Protein AF-A0A368GZ36-F1 (afdb_monomer_lite)

Organism: Ancylostoma caninum (NCBI:txid29170)

Secondary structure (DSSP, 8-state):
-PPPP-HHHHHHHHHHHHHHHHHHHHHHHH-----SBHHHHHHHHHHHHHHTTSS-HHHHHHHHHHHHHHHHTT--PPB----SS-PPPTTTTSTT-S---EE-------TTHHHHHHHHHHHHHHHHHHHHHTTT-GGGGGGPPPHHHHHHHHHT-HHHHHHHTSEEEEEESS--SS-HHHHHHHHTTTSSEEEEEE---GGG--TTSSSPP-S--EEEE--HHHHGGGTTTHHHHHHHHHT--TT--THHHHHHHHHIIIIITTT-HHHHHHHHHHHHHHHHTT--S-HHHHHH-TTTTS----

Structure (mmCIF, N/CA/C/O backbone):
data_AF-A0A368GZ36-F1
#
_entry.id   AF-A0A368GZ36-F1
#
loop_
_atom_site.group_PDB
_atom_site.id
_atom_site.type_symbol
_atom_site.label_atom_id
_atom_site.label_alt_id
_atom_site.label_comp_id
_atom_site.label_asym_id
_atom_site.label_entity_id
_atom_site.label_seq_id
_atom_site.pdbx_PDB_ins_code
_atom_site.Cartn_x
_atom_site.Cartn_y
_atom_site.Cartn_z
_atom_site.occupancy
_atom_site.B_iso_or_equiv
_atom_site.auth_seq_id
_atom_site.auth_comp_id
_atom_site.auth_asym_id
_atom_site.auth_atom_id
_atom_site.pdbx_PDB_model_num
ATOM 1 N N . MET A 1 1 ? 9.664 -45.335 9.390 1.00 30.55 1 MET A N 1
ATOM 2 C CA . MET A 1 1 ? 10.633 -44.409 10.012 1.00 30.55 1 MET A CA 1
ATOM 3 C C . MET A 1 1 ? 10.885 -43.286 9.023 1.00 30.55 1 MET A C 1
ATOM 5 O O . MET A 1 1 ? 11.364 -43.573 7.936 1.00 30.55 1 MET A O 1
ATOM 9 N N . ARG A 1 2 ? 10.442 -42.062 9.329 1.00 33.28 2 ARG A N 1
ATOM 10 C CA . ARG A 1 2 ? 10.735 -40.856 8.537 1.00 33.28 2 ARG A CA 1
ATOM 11 C C . ARG A 1 2 ? 11.918 -40.147 9.193 1.00 33.28 2 ARG A C 1
ATOM 13 O O . ARG A 1 2 ? 11.974 -40.111 10.419 1.00 33.28 2 ARG A O 1
ATOM 20 N N . ASN A 1 3 ? 12.844 -39.674 8.362 1.00 38.25 3 ASN A N 1
ATOM 21 C CA . ASN A 1 3 ? 14.086 -39.008 8.746 1.00 38.25 3 ASN A CA 1
ATOM 22 C C . ASN A 1 3 ? 13.833 -37.914 9.789 1.00 38.25 3 ASN A C 1
ATOM 24 O O . ASN A 1 3 ? 12.975 -37.055 9.595 1.00 38.25 3 ASN A O 1
ATOM 28 N N . VAL A 1 4 ? 14.583 -37.976 10.886 1.00 42.69 4 VAL A N 1
ATOM 29 C CA . VAL A 1 4 ? 14.689 -36.890 11.860 1.00 42.69 4 VAL A CA 1
ATOM 30 C C . VAL A 1 4 ? 15.403 -35.744 11.146 1.00 42.69 4 VAL A C 1
ATOM 32 O O . VAL A 1 4 ? 16.529 -35.926 10.689 1.00 42.69 4 VAL A O 1
ATOM 35 N N . HIS A 1 5 ? 14.719 -34.611 10.983 1.00 47.75 5 HIS A N 1
ATOM 36 C CA . HIS A 1 5 ? 15.347 -33.362 10.561 1.00 47.75 5 HIS A CA 1
ATOM 37 C C . HIS A 1 5 ? 16.414 -32.996 11.596 1.00 47.75 5 HIS A C 1
ATOM 39 O O . HIS A 1 5 ? 16.117 -32.912 12.790 1.00 47.75 5 HIS A O 1
ATOM 45 N N . ASP A 1 6 ? 17.653 -32.832 11.144 1.00 51.38 6 ASP A N 1
ATOM 46 C CA . ASP A 1 6 ? 18.751 -32.348 11.973 1.00 51.38 6 ASP A CA 1
ATOM 47 C C . ASP A 1 6 ? 18.615 -30.828 12.132 1.00 51.38 6 ASP A C 1
ATOM 49 O O . ASP A 1 6 ? 19.243 -30.039 11.430 1.00 51.38 6 ASP A O 1
ATOM 53 N N . TYR A 1 7 ? 17.739 -30.425 13.056 1.00 44.88 7 TYR A N 1
ATOM 54 C CA . TYR A 1 7 ? 17.475 -29.025 13.400 1.00 44.88 7 TYR A CA 1
ATOM 55 C C . TYR A 1 7 ? 18.743 -28.245 13.774 1.00 44.88 7 TYR A C 1
ATOM 57 O O . TYR A 1 7 ? 18.749 -27.022 13.697 1.00 44.88 7 TYR A O 1
ATOM 65 N N . SER A 1 8 ? 19.803 -28.928 14.208 1.00 45.47 8 SER A N 1
ATOM 66 C CA . SER A 1 8 ? 21.068 -28.309 14.604 1.00 45.47 8 SER A CA 1
ATOM 67 C C . SER A 1 8 ? 21.915 -27.940 13.384 1.00 45.47 8 SER A C 1
ATOM 69 O O . SER A 1 8 ? 22.432 -26.827 13.319 1.00 45.47 8 SER A O 1
ATOM 71 N N . GLY A 1 9 ? 21.987 -28.830 12.390 1.00 48.84 9 GLY A N 1
ATOM 72 C CA . GLY A 1 9 ? 22.674 -28.572 11.122 1.00 48.84 9 GLY A CA 1
ATOM 73 C C . GLY A 1 9 ? 21.979 -27.519 10.250 1.00 48.84 9 GLY A C 1
ATOM 74 O O . GLY A 1 9 ? 22.657 -26.709 9.615 1.00 48.84 9 GLY A O 1
ATOM 75 N N . ASP A 1 10 ? 20.642 -27.475 10.261 1.00 51.53 10 ASP A N 1
ATOM 76 C CA . ASP A 1 10 ? 19.874 -26.441 9.549 1.00 51.53 10 ASP A CA 1
ATOM 77 C C . ASP A 1 10 ? 20.121 -25.044 10.159 1.00 51.53 10 ASP A C 1
ATOM 79 O O . ASP A 1 10 ? 20.352 -24.082 9.428 1.00 51.53 10 ASP A O 1
ATOM 83 N N . TYR A 1 11 ? 20.205 -24.936 11.491 1.00 45.72 11 TYR A N 1
ATOM 84 C CA . TYR A 1 11 ? 20.465 -23.670 12.194 1.00 45.72 11 TYR A CA 1
ATOM 85 C C . TYR A 1 11 ? 21.886 -23.124 11.961 1.00 45.72 11 TYR A C 1
ATOM 87 O O . TYR A 1 11 ? 22.090 -21.912 11.843 1.00 45.72 11 TYR A O 1
ATOM 95 N N . GLU A 1 12 ? 22.892 -24.003 11.892 1.00 52.12 12 GLU A N 1
ATOM 96 C CA . GLU A 1 12 ? 24.277 -23.608 11.597 1.00 52.12 12 GLU A CA 1
ATOM 97 C C . GLU A 1 12 ? 24.448 -23.162 10.135 1.00 52.12 12 GLU A C 1
ATOM 99 O O . GLU A 1 12 ? 25.083 -22.132 9.884 1.00 52.12 12 GLU A O 1
ATOM 104 N N . ASN A 1 13 ? 23.812 -23.861 9.187 1.00 53.62 13 ASN A N 1
ATOM 105 C CA . ASN A 1 13 ? 23.800 -23.474 7.772 1.00 53.62 13 ASN A CA 1
ATOM 106 C C . ASN A 1 13 ? 23.059 -22.149 7.532 1.00 53.62 13 ASN A C 1
ATOM 108 O O . ASN A 1 13 ? 23.536 -21.303 6.771 1.00 53.62 13 ASN A O 1
ATOM 112 N N . GLU A 1 14 ? 21.916 -21.933 8.189 1.00 55.09 14 GLU A N 1
ATOM 113 C CA . GLU A 1 14 ? 21.166 -20.676 8.095 1.00 55.09 14 GLU A CA 1
ATOM 114 C C . GLU A 1 14 ? 21.975 -19.495 8.642 1.00 55.09 14 GLU A C 1
ATOM 116 O O . GLU A 1 14 ? 22.035 -18.436 8.017 1.00 55.09 14 GLU A O 1
ATOM 121 N N . ARG A 1 15 ? 22.680 -19.670 9.767 1.00 55.94 15 ARG A N 1
ATOM 122 C CA . ARG A 1 15 ? 23.526 -18.617 10.346 1.00 55.94 15 ARG A CA 1
ATOM 123 C C . ARG A 1 15 ? 24.668 -18.205 9.416 1.00 55.94 15 ARG A C 1
ATOM 125 O O . ARG A 1 15 ? 24.945 -17.011 9.287 1.00 55.94 15 ARG A O 1
ATOM 132 N N . GLU A 1 16 ? 25.330 -19.161 8.765 1.00 63.03 16 GLU A N 1
ATOM 133 C CA . GLU A 1 16 ? 26.383 -18.859 7.789 1.00 63.03 16 GLU A CA 1
ATOM 134 C C . GLU A 1 16 ? 25.822 -18.111 6.565 1.00 63.03 16 GLU A C 1
ATOM 136 O O . GLU A 1 16 ? 26.449 -17.171 6.065 1.00 63.03 16 GLU A O 1
ATOM 141 N N . LEU A 1 17 ? 24.612 -18.470 6.127 1.00 63.19 17 LEU A N 1
ATOM 142 C CA . LEU A 1 17 ? 23.892 -17.799 5.045 1.00 63.19 17 LEU A CA 1
ATOM 143 C C . LEU A 1 17 ? 23.563 -16.336 5.398 1.00 63.19 17 LEU A C 1
ATOM 145 O O . LEU A 1 17 ? 23.857 -15.439 4.606 1.00 63.19 17 LEU A O 1
ATOM 149 N N . TYR A 1 18 ? 23.020 -16.081 6.594 1.00 62.47 18 TYR A N 1
ATOM 150 C CA . TYR A 1 18 ? 22.697 -14.727 7.065 1.00 62.47 18 TYR A CA 1
ATOM 151 C C . TYR A 1 18 ? 23.944 -13.843 7.197 1.00 62.47 18 TYR A C 1
ATOM 153 O O . TYR A 1 18 ? 23.929 -12.685 6.779 1.00 62.47 18 TYR A O 1
ATOM 161 N N . LEU A 1 19 ? 25.053 -14.386 7.712 1.00 68.88 19 LEU A N 1
ATOM 162 C CA . LEU A 1 19 ? 26.317 -13.649 7.828 1.00 68.88 19 LEU A CA 1
ATOM 163 C C . LEU A 1 19 ? 26.917 -13.306 6.457 1.00 68.88 19 LEU A C 1
ATOM 165 O O . LEU A 1 19 ? 27.437 -12.205 6.264 1.00 68.88 19 LEU A O 1
ATOM 169 N N . LYS A 1 20 ? 26.822 -14.222 5.486 1.00 75.12 20 LYS A N 1
ATOM 170 C CA . LYS A 1 20 ? 27.238 -13.962 4.100 1.00 75.12 20 LYS A CA 1
ATOM 171 C C . LYS A 1 20 ? 26.358 -12.906 3.429 1.00 75.12 20 LYS A C 1
ATOM 173 O O . LYS A 1 20 ? 26.892 -12.061 2.712 1.00 75.12 20 LYS A O 1
ATOM 178 N N . ALA A 1 21 ? 25.050 -12.917 3.687 1.00 76.75 21 ALA A N 1
ATOM 179 C CA . ALA A 1 21 ? 24.120 -11.920 3.164 1.00 76.75 21 ALA A CA 1
ATOM 180 C C . ALA A 1 21 ? 24.405 -10.510 3.717 1.00 76.75 21 ALA A C 1
ATOM 182 O O . ALA A 1 21 ? 24.517 -9.571 2.933 1.00 76.75 21 ALA A O 1
ATOM 183 N N . ASP A 1 22 ? 24.619 -10.357 5.030 1.00 75.19 22 ASP A N 1
ATOM 184 C CA . ASP A 1 22 ? 24.983 -9.063 5.638 1.00 75.19 22 ASP A CA 1
ATOM 185 C C . ASP A 1 22 ? 26.307 -8.520 5.068 1.00 75.19 22 ASP A C 1
ATOM 187 O O . ASP A 1 22 ? 26.405 -7.361 4.657 1.00 75.19 22 ASP A O 1
ATOM 191 N N . ALA A 1 23 ? 27.327 -9.377 4.947 1.00 83.44 23 ALA A N 1
ATOM 192 C CA . ALA A 1 23 ? 28.611 -8.995 4.359 1.00 83.44 23 ALA A CA 1
ATOM 193 C C . ALA A 1 23 ? 28.487 -8.556 2.888 1.00 83.44 23 ALA A C 1
ATOM 195 O O . ALA A 1 23 ? 29.177 -7.630 2.450 1.00 83.44 23 ALA A O 1
ATOM 196 N N . MET A 1 24 ? 27.604 -9.206 2.128 1.00 85.62 24 MET A N 1
ATOM 197 C CA . MET A 1 24 ? 27.312 -8.863 0.739 1.00 85.62 24 MET A CA 1
ATOM 198 C C . MET A 1 24 ? 26.602 -7.507 0.631 1.00 85.62 24 MET A C 1
ATOM 200 O O . MET A 1 24 ? 27.007 -6.682 -0.190 1.00 85.62 24 MET A O 1
ATOM 204 N N . LEU A 1 25 ? 25.608 -7.245 1.487 1.00 83.69 25 LEU A N 1
ATOM 205 C CA . LEU A 1 25 ? 24.876 -5.975 1.528 1.00 83.69 25 LEU A CA 1
ATOM 206 C C . LEU A 1 25 ? 25.793 -4.800 1.880 1.00 83.69 25 LEU A C 1
ATOM 208 O O . LEU A 1 25 ? 25.824 -3.811 1.153 1.00 83.69 25 LEU A O 1
ATOM 212 N N . ARG A 1 26 ? 26.627 -4.936 2.919 1.00 84.81 26 ARG A N 1
ATOM 213 C CA . ARG A 1 26 ? 27.602 -3.896 3.307 1.00 84.81 26 ARG A CA 1
ATOM 214 C C . ARG A 1 26 ? 28.618 -3.581 2.215 1.00 84.81 26 ARG A C 1
ATOM 216 O O . ARG A 1 26 ? 29.159 -2.478 2.172 1.00 84.81 26 ARG A O 1
ATOM 223 N N . PHE A 1 27 ? 28.951 -4.569 1.387 1.00 90.19 27 PHE A N 1
ATOM 224 C CA . PHE A 1 27 ? 29.830 -4.351 0.249 1.00 90.19 27 PHE A CA 1
ATOM 225 C C . PHE A 1 27 ? 29.101 -3.624 -0.881 1.00 90.19 27 PHE A C 1
ATOM 227 O O . PHE A 1 27 ? 29.659 -2.673 -1.418 1.00 90.19 27 PHE A O 1
ATOM 234 N N . LEU A 1 28 ? 27.878 -4.044 -1.214 1.00 89.50 28 LEU A N 1
ATOM 235 C CA . LEU A 1 28 ? 27.054 -3.402 -2.240 1.00 89.50 28 LEU A CA 1
ATOM 236 C C . LEU A 1 28 ? 26.785 -1.928 -1.935 1.00 89.50 28 LEU A C 1
ATOM 238 O O . LEU A 1 28 ? 26.922 -1.106 -2.831 1.00 89.50 28 LEU A O 1
ATOM 242 N N . ASP A 1 29 ? 26.492 -1.607 -0.675 1.00 82.06 29 ASP A N 1
ATOM 243 C CA . ASP A 1 29 ? 26.248 -0.241 -0.194 1.00 82.06 29 ASP A CA 1
ATOM 244 C C . ASP A 1 29 ? 27.418 0.722 -0.479 1.00 82.06 29 ASP A C 1
ATOM 246 O O . ASP A 1 29 ? 27.227 1.904 -0.733 1.00 82.06 29 ASP A O 1
ATOM 250 N N . LYS A 1 30 ? 28.650 0.200 -0.497 1.00 88.06 30 LYS A N 1
ATOM 251 C CA . LYS A 1 30 ? 29.880 0.980 -0.716 1.00 88.06 30 LYS A CA 1
ATOM 252 C C . LYS A 1 30 ? 30.470 0.815 -2.108 1.00 88.06 30 LYS A C 1
ATOM 254 O O . LYS A 1 30 ? 31.502 1.413 -2.412 1.00 88.06 30 LYS A O 1
ATOM 259 N N . TRP A 1 31 ? 29.928 -0.096 -2.910 1.00 91.19 31 TRP A N 1
ATOM 260 C CA . TRP A 1 31 ? 30.539 -0.447 -4.176 1.00 91.19 31 TRP A CA 1
ATOM 261 C C . TRP A 1 31 ? 30.093 0.520 -5.261 1.00 91.19 31 TRP A C 1
ATOM 263 O O . TRP A 1 31 ? 28.922 0.586 -5.623 1.00 91.19 31 TRP A O 1
ATOM 273 N N . GLU A 1 32 ? 31.068 1.202 -5.848 1.00 87.81 32 GLU A N 1
ATOM 274 C CA . GLU A 1 32 ? 30.853 2.067 -6.994 1.00 87.81 32 GLU A CA 1
ATOM 275 C C . GLU A 1 32 ? 31.506 1.480 -8.243 1.00 87.81 32 GLU A C 1
ATOM 277 O O . GLU A 1 32 ? 32.574 0.859 -8.211 1.00 87.81 32 GLU A O 1
ATOM 282 N N . CYS A 1 33 ? 30.850 1.693 -9.380 1.00 86.56 33 CYS A N 1
ATOM 283 C CA . CYS A 1 33 ? 31.417 1.377 -10.677 1.00 86.56 33 CYS A CA 1
ATOM 284 C C . CYS A 1 33 ? 31.935 2.650 -11.348 1.00 86.56 33 CYS A C 1
ATOM 286 O O . CYS A 1 33 ? 31.214 3.641 -11.442 1.00 86.56 33 CYS A O 1
ATOM 288 N N . GLU A 1 34 ? 33.128 2.588 -11.932 1.00 84.25 34 GLU A N 1
ATOM 289 C CA . GLU A 1 34 ? 33.718 3.690 -12.710 1.00 84.25 34 GLU A CA 1
ATOM 290 C C . GLU A 1 34 ? 33.454 3.565 -14.223 1.00 84.25 34 GLU A C 1
ATOM 292 O O . GLU A 1 34 ? 33.741 4.472 -14.997 1.00 84.25 34 GLU A O 1
ATOM 297 N N . HIS A 1 35 ? 32.900 2.437 -14.679 1.00 83.94 35 HIS A N 1
ATOM 298 C CA . HIS A 1 35 ? 32.717 2.167 -16.105 1.00 83.94 35 HIS A CA 1
ATOM 299 C C . HIS A 1 35 ? 31.439 2.812 -16.664 1.00 83.94 35 HIS A C 1
ATOM 301 O O . HIS A 1 35 ? 30.379 2.706 -16.051 1.00 83.94 35 HIS A O 1
ATOM 307 N N . GLY A 1 36 ? 31.500 3.434 -17.846 1.00 80.62 36 GLY A N 1
ATOM 308 C CA . GLY A 1 36 ? 30.341 4.114 -18.452 1.00 80.62 36 GLY A CA 1
ATOM 309 C C . GLY A 1 36 ? 29.187 3.177 -18.839 1.00 80.62 36 GLY A C 1
ATOM 310 O O . GLY A 1 36 ? 28.021 3.550 -18.752 1.00 80.62 36 GLY A O 1
ATOM 311 N N . GLU A 1 37 ? 29.501 1.936 -19.211 1.00 85.62 37 GLU A N 1
ATOM 312 C CA . GLU A 1 37 ? 28.504 0.908 -19.540 1.00 85.62 37 GLU A CA 1
ATOM 313 C C . GLU A 1 37 ? 28.096 0.063 -18.327 1.00 85.62 37 GLU A C 1
ATOM 315 O O . GLU A 1 37 ? 28.938 -0.588 -17.703 1.00 85.62 37 GLU A O 1
ATOM 320 N N . ILE A 1 38 ? 26.788 -0.019 -18.060 1.00 88.06 38 ILE A N 1
ATOM 321 C CA . ILE A 1 38 ? 26.229 -0.852 -16.984 1.00 88.06 38 ILE A CA 1
ATOM 322 C C . ILE A 1 38 ? 26.528 -2.346 -17.175 1.00 88.06 38 ILE A C 1
ATOM 324 O O . ILE A 1 38 ? 26.778 -3.047 -16.199 1.00 88.06 38 ILE A O 1
ATOM 328 N N . ALA A 1 39 ? 26.578 -2.829 -18.418 1.00 89.75 39 ALA A N 1
ATOM 329 C CA . ALA A 1 39 ? 26.924 -4.217 -18.725 1.00 89.75 39 ALA A CA 1
ATOM 330 C C . ALA A 1 39 ? 28.309 -4.594 -18.167 1.00 89.75 39 ALA A C 1
ATOM 332 O O . ALA A 1 39 ? 28.476 -5.634 -17.530 1.00 89.75 39 ALA A O 1
ATOM 333 N N . GLU A 1 40 ? 29.287 -3.703 -18.329 1.00 91.12 40 GLU A N 1
ATOM 334 C CA . GLU A 1 40 ? 30.641 -3.895 -17.811 1.00 91.12 40 GLU A CA 1
ATOM 335 C C . GLU A 1 40 ? 30.695 -3.738 -16.285 1.00 91.12 40 GLU A C 1
ATOM 337 O O . GLU A 1 40 ? 31.447 -4.449 -15.616 1.00 91.12 40 GLU A O 1
ATOM 342 N N . CYS A 1 41 ? 29.858 -2.871 -15.705 1.00 92.19 41 CYS A N 1
ATOM 343 C CA . CYS A 1 41 ? 29.699 -2.779 -14.252 1.00 92.19 41 CYS A CA 1
ATOM 344 C C . CYS A 1 41 ? 29.189 -4.088 -13.646 1.00 92.19 41 CYS A C 1
ATOM 346 O O . CYS A 1 41 ? 29.746 -4.550 -12.655 1.00 92.19 41 CYS A O 1
ATOM 348 N N . VAL A 1 42 ? 28.189 -4.724 -14.259 1.00 91.94 42 VAL A N 1
ATOM 349 C CA . VAL A 1 42 ? 27.638 -6.007 -13.795 1.00 91.94 42 VAL A CA 1
ATOM 350 C C . VAL A 1 42 ? 28.697 -7.112 -13.847 1.00 91.94 42 VAL A C 1
ATOM 352 O O . VAL A 1 42 ? 28.830 -7.889 -12.901 1.00 91.94 42 VAL A O 1
ATOM 355 N N . VAL A 1 43 ? 29.513 -7.156 -14.904 1.00 93.94 43 VAL A N 1
ATOM 356 C CA . VAL A 1 43 ? 30.625 -8.118 -14.998 1.00 93.94 43 VAL A CA 1
ATOM 357 C C . VAL A 1 43 ? 31.684 -7.851 -13.923 1.00 93.94 43 VAL A C 1
ATOM 359 O O . VAL A 1 43 ? 32.156 -8.791 -13.282 1.00 93.94 43 VAL A O 1
ATOM 362 N N . ARG A 1 44 ? 32.044 -6.584 -13.684 1.00 94.38 44 ARG A N 1
ATOM 363 C CA . ARG A 1 44 ? 32.998 -6.200 -12.628 1.00 94.38 44 ARG A CA 1
ATOM 364 C C . ARG A 1 44 ? 32.466 -6.509 -11.231 1.00 94.38 44 ARG A C 1
ATOM 366 O O . ARG A 1 44 ? 33.229 -6.980 -10.394 1.00 94.38 44 ARG A O 1
ATOM 373 N N . LEU A 1 45 ? 31.177 -6.297 -10.989 1.00 94.69 45 LEU A N 1
ATOM 374 C CA . LEU A 1 45 ? 30.528 -6.651 -9.731 1.00 94.69 45 LEU A CA 1
ATOM 375 C C . LEU A 1 45 ? 30.584 -8.162 -9.490 1.00 94.69 45 LEU A C 1
ATOM 377 O O . LEU A 1 45 ? 31.002 -8.593 -8.419 1.00 94.69 45 LEU A O 1
ATOM 381 N N . ALA A 1 46 ? 30.259 -8.967 -10.506 1.00 93.69 46 ALA A N 1
ATOM 382 C CA . ALA A 1 46 ? 30.344 -10.425 -10.423 1.00 93.69 46 ALA A CA 1
ATOM 383 C C . ALA A 1 46 ? 31.775 -10.901 -10.104 1.00 93.69 46 ALA A C 1
ATOM 385 O O . ALA A 1 46 ? 31.979 -11.781 -9.269 1.00 93.69 46 ALA A O 1
ATOM 386 N N . GLU A 1 47 ? 32.785 -10.282 -10.718 1.00 94.50 47 GLU A N 1
ATOM 387 C CA . GLU A 1 47 ? 34.196 -10.529 -10.402 1.00 94.50 47 GLU A CA 1
ATOM 388 C C . GLU A 1 47 ? 34.532 -10.162 -8.945 1.00 94.50 47 GLU A C 1
ATOM 390 O O . GLU A 1 47 ? 35.188 -10.943 -8.254 1.00 94.50 47 GLU A O 1
ATOM 395 N N . LYS A 1 48 ? 34.027 -9.029 -8.437 1.00 94.44 48 LYS A N 1
ATOM 396 C CA . LYS A 1 48 ? 34.219 -8.612 -7.037 1.00 94.44 48 LYS A CA 1
ATOM 397 C C . LYS A 1 48 ? 33.520 -9.519 -6.032 1.00 94.44 48 LYS A C 1
ATOM 399 O O . LYS A 1 48 ? 34.063 -9.731 -4.946 1.00 94.44 48 LYS A O 1
ATOM 404 N N . PHE A 1 49 ? 32.367 -10.074 -6.394 1.00 93.00 49 PHE A N 1
ATOM 405 C CA . PHE A 1 49 ? 31.673 -11.093 -5.610 1.00 93.00 49 PHE A CA 1
ATOM 406 C C . PHE A 1 49 ? 32.447 -12.407 -5.577 1.00 93.00 49 PHE A C 1
ATOM 408 O O . PHE A 1 49 ? 32.546 -13.026 -4.519 1.00 93.00 49 PHE A O 1
ATOM 415 N N . ARG A 1 50 ? 33.073 -12.797 -6.693 1.00 93.25 50 ARG A N 1
ATOM 416 C CA . ARG A 1 50 ? 33.970 -13.957 -6.723 1.00 93.25 50 ARG A CA 1
ATOM 417 C C . ARG A 1 50 ? 35.205 -13.757 -5.853 1.00 93.25 50 ARG A C 1
ATOM 419 O O . ARG A 1 50 ? 35.538 -14.638 -5.075 1.00 93.25 50 ARG A O 1
ATOM 426 N N . GLU A 1 51 ? 35.872 -12.605 -5.948 1.00 93.06 51 GLU A N 1
ATOM 427 C CA . GLU A 1 51 ? 37.035 -12.277 -5.101 1.00 93.06 51 GLU A CA 1
ATOM 428 C C . GLU A 1 51 ? 36.721 -12.370 -3.598 1.00 93.06 51 GLU A C 1
ATOM 430 O O . GLU A 1 51 ? 37.599 -12.680 -2.799 1.00 93.06 51 GLU A O 1
ATOM 435 N N . ARG A 1 52 ? 35.467 -12.101 -3.216 1.00 90.75 52 ARG A N 1
ATOM 436 C CA . ARG A 1 52 ? 34.982 -12.139 -1.828 1.00 90.75 52 ARG A CA 1
ATOM 437 C C . ARG A 1 52 ? 34.377 -13.482 -1.429 1.00 90.75 52 ARG A C 1
ATOM 439 O O . ARG A 1 52 ? 33.841 -13.594 -0.334 1.00 90.75 52 ARG A O 1
ATOM 446 N N . ASN A 1 53 ? 34.472 -14.493 -2.293 1.00 88.88 53 ASN A N 1
ATOM 447 C CA . ASN A 1 53 ? 33.887 -15.821 -2.099 1.00 88.88 53 ASN A CA 1
ATOM 448 C C . ASN A 1 53 ? 32.361 -15.813 -1.895 1.00 88.88 53 ASN A C 1
ATOM 450 O O . ASN A 1 53 ? 31.816 -16.761 -1.331 1.00 88.88 53 ASN A O 1
ATOM 454 N N . PHE A 1 54 ? 31.661 -14.770 -2.357 1.00 87.62 54 PHE A N 1
ATO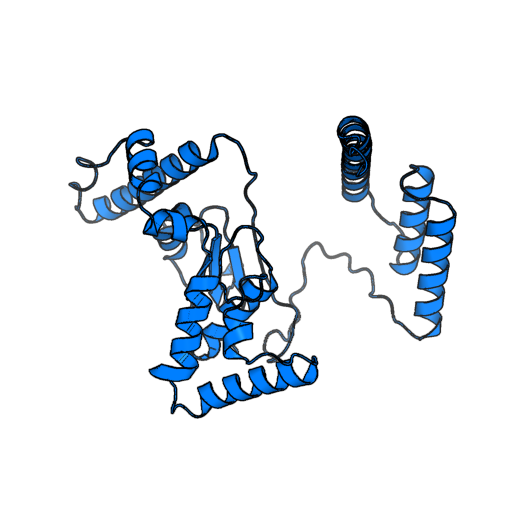M 455 C CA . PHE A 1 54 ? 30.198 -14.786 -2.414 1.00 87.62 54 PHE A CA 1
ATOM 456 C C . PHE A 1 54 ? 29.724 -15.689 -3.548 1.00 87.62 54 PHE A C 1
ATOM 458 O O . PHE A 1 54 ? 28.800 -16.473 -3.361 1.00 87.62 54 PHE A O 1
ATOM 465 N N . TRP A 1 55 ? 30.390 -15.606 -4.702 1.00 90.50 55 TRP A N 1
ATOM 466 C CA . TRP A 1 55 ? 30.083 -16.385 -5.902 1.00 90.50 55 TRP A CA 1
ATOM 467 C C . TRP A 1 55 ? 31.278 -17.223 -6.356 1.00 90.50 55 TRP A C 1
ATOM 469 O O . TRP A 1 55 ? 32.437 -16.887 -6.109 1.00 90.50 55 TRP A O 1
ATOM 479 N N . GLY A 1 56 ? 31.000 -18.311 -7.067 1.00 88.44 56 GLY A N 1
ATOM 480 C CA . GLY A 1 56 ? 32.007 -19.144 -7.702 1.00 88.44 56 GLY A CA 1
ATOM 481 C C . GLY A 1 56 ? 32.429 -18.624 -9.078 1.00 88.44 56 GLY A C 1
ATOM 482 O O . GLY A 1 56 ? 31.822 -17.743 -9.688 1.00 88.44 56 GLY A O 1
ATOM 483 N N . SER A 1 57 ? 33.478 -19.232 -9.635 1.00 91.31 57 SER A N 1
ATOM 484 C CA . SER A 1 57 ? 33.943 -18.911 -10.997 1.00 91.31 57 SER A CA 1
ATOM 485 C C . SER A 1 57 ? 32.908 -19.246 -12.081 1.00 91.31 57 SER A C 1
ATOM 487 O O . SER A 1 57 ? 32.911 -18.637 -13.153 1.00 91.31 57 SER A O 1
ATOM 489 N N . ALA A 1 58 ? 32.022 -20.212 -11.813 1.00 90.81 58 ALA A N 1
ATOM 490 C CA . ALA A 1 58 ? 30.936 -20.584 -12.713 1.00 90.81 58 ALA A CA 1
ATOM 491 C C . ALA A 1 58 ? 29.895 -19.461 -12.847 1.00 90.81 58 ALA A C 1
ATOM 493 O O . ALA A 1 58 ? 29.483 -19.163 -13.968 1.00 90.81 58 ALA A O 1
ATOM 494 N N . ASP A 1 59 ? 29.551 -18.790 -11.747 1.00 87.44 59 ASP A N 1
ATOM 495 C CA . ASP A 1 59 ? 28.565 -17.703 -11.719 1.00 87.44 59 ASP A CA 1
ATOM 496 C C . ASP A 1 59 ? 29.052 -16.501 -12.528 1.00 87.44 59 ASP A C 1
ATOM 498 O O . ASP A 1 59 ? 28.340 -15.970 -13.379 1.00 87.44 59 ASP A O 1
ATOM 502 N N . VAL A 1 60 ? 30.327 -16.136 -12.370 1.00 92.56 60 VAL A N 1
ATOM 503 C CA . VAL A 1 60 ? 30.937 -15.060 -13.164 1.00 92.56 60 VAL A CA 1
ATOM 504 C C . VAL A 1 60 ? 30.920 -15.389 -14.657 1.00 92.56 60 VAL A C 1
ATOM 506 O O . VAL A 1 60 ? 30.632 -14.532 -15.495 1.00 92.56 60 VAL A O 1
ATOM 509 N N . LYS A 1 61 ? 31.195 -16.649 -15.014 1.00 91.81 61 LYS A N 1
ATOM 510 C CA . LYS A 1 61 ? 31.122 -17.113 -16.404 1.00 91.81 61 LYS A CA 1
ATOM 511 C C . LYS A 1 61 ? 29.686 -17.078 -16.934 1.00 91.81 61 LYS A C 1
ATOM 513 O O . LYS A 1 61 ? 29.499 -16.738 -18.102 1.00 91.81 61 LYS A O 1
ATOM 518 N N . ALA A 1 62 ? 28.697 -17.410 -16.105 1.00 90.88 62 ALA A N 1
ATOM 519 C CA . ALA A 1 62 ? 27.283 -17.336 -16.457 1.00 90.88 62 ALA A CA 1
ATOM 520 C C . ALA A 1 62 ? 26.850 -15.888 -16.719 1.00 90.88 62 ALA A C 1
ATOM 522 O O . ALA A 1 62 ? 26.280 -15.618 -17.771 1.00 90.88 62 ALA A O 1
ATOM 523 N N . ILE A 1 63 ? 27.222 -14.945 -15.848 1.00 92.12 63 ILE A N 1
ATOM 524 C CA . ILE A 1 63 ? 26.939 -13.513 -16.030 1.00 92.12 63 ILE A CA 1
ATOM 525 C C . ILE A 1 63 ? 27.565 -12.977 -17.319 1.00 92.12 63 ILE A C 1
ATOM 527 O O . ILE A 1 63 ? 26.891 -12.311 -18.101 1.00 92.12 63 ILE A O 1
ATOM 531 N N . ARG A 1 64 ? 28.830 -13.312 -17.601 1.00 92.31 64 ARG A N 1
ATOM 532 C CA . ARG A 1 64 ? 29.487 -12.906 -18.857 1.00 92.31 64 ARG A CA 1
ATOM 533 C C . ARG A 1 64 ? 28.752 -13.418 -20.095 1.00 92.31 64 ARG A C 1
ATOM 535 O O . ARG A 1 64 ? 28.585 -12.670 -21.054 1.00 92.31 64 ARG A O 1
ATOM 542 N N . LYS A 1 65 ? 28.317 -14.682 -20.075 1.00 91.62 65 LYS A N 1
ATOM 543 C CA . LYS A 1 65 ? 27.532 -15.270 -21.169 1.00 91.62 65 LYS A CA 1
ATOM 544 C C . LYS A 1 65 ? 26.177 -14.590 -21.312 1.00 91.62 65 LYS A C 1
ATOM 546 O O . LYS A 1 65 ? 25.839 -14.185 -22.411 1.00 91.62 65 LYS A O 1
ATOM 551 N N . TRP A 1 66 ? 25.469 -14.377 -20.208 1.00 91.62 66 TRP A N 1
ATOM 552 C CA . TRP A 1 66 ? 24.177 -13.700 -20.202 1.00 91.62 66 TRP A CA 1
ATOM 553 C C . TRP A 1 66 ? 24.256 -12.288 -20.799 1.00 91.62 66 TRP A C 1
ATOM 555 O O . TRP A 1 66 ? 23.460 -11.944 -21.668 1.00 91.62 66 TRP A O 1
ATOM 565 N N . ILE A 1 67 ? 25.270 -11.497 -20.429 1.00 91.94 67 ILE A N 1
ATOM 566 C CA . ILE A 1 67 ? 25.512 -10.177 -21.035 1.00 91.94 67 ILE A CA 1
ATOM 567 C C . ILE A 1 67 ? 25.801 -10.292 -22.539 1.00 91.94 67 ILE A C 1
ATOM 569 O O . ILE A 1 67 ? 25.303 -9.485 -23.325 1.00 91.94 67 ILE A O 1
ATOM 573 N N . SER A 1 68 ? 26.575 -11.298 -22.957 1.00 91.62 68 SER A N 1
ATOM 574 C CA . SER A 1 68 ? 26.829 -11.561 -24.377 1.00 91.62 68 SER A CA 1
ATOM 575 C C . SER A 1 68 ? 25.552 -11.927 -25.134 1.00 91.62 68 SER A C 1
ATOM 577 O O . SER A 1 68 ? 25.347 -11.434 -26.240 1.00 91.62 68 SER A O 1
ATOM 579 N N . ASP A 1 69 ? 24.694 -12.764 -24.554 1.00 91.12 69 ASP A N 1
ATOM 580 C CA . ASP A 1 69 ? 23.435 -13.190 -25.166 1.00 91.12 69 ASP A CA 1
ATOM 581 C C . ASP A 1 69 ? 22.480 -12.003 -25.326 1.00 91.12 69 ASP A C 1
ATOM 583 O O . ASP A 1 69 ? 21.893 -11.827 -26.392 1.00 91.12 69 ASP A O 1
ATOM 587 N N . LEU A 1 70 ? 22.402 -11.128 -24.318 1.00 85.06 70 LEU A N 1
ATOM 588 C CA . LEU A 1 70 ? 21.649 -9.875 -24.390 1.00 85.06 70 LEU A CA 1
ATOM 589 C C . LEU A 1 70 ? 22.152 -8.971 -25.525 1.00 85.06 70 LEU A C 1
ATOM 591 O O . LEU A 1 70 ? 21.353 -8.488 -26.328 1.00 85.06 70 LEU A O 1
ATOM 595 N N . ARG A 1 71 ? 23.474 -8.786 -25.652 1.00 90.88 71 ARG A N 1
ATOM 596 C CA . ARG A 1 71 ? 24.056 -8.026 -26.774 1.00 90.88 71 ARG A CA 1
ATOM 597 C C . ARG A 1 71 ? 23.702 -8.667 -28.126 1.00 90.88 71 ARG A C 1
ATOM 599 O O . ARG A 1 71 ? 23.342 -7.952 -29.057 1.00 90.88 71 ARG A O 1
ATOM 606 N N . ASN A 1 72 ? 23.734 -9.997 -28.222 1.00 90.00 72 ASN A N 1
ATOM 607 C CA . ASN A 1 72 ? 23.441 -10.732 -29.459 1.00 90.00 72 ASN A CA 1
ATOM 608 C C . ASN A 1 72 ? 21.982 -10.604 -29.918 1.00 90.00 72 ASN A C 1
ATOM 610 O O . ASN A 1 72 ? 21.729 -10.555 -31.119 1.00 90.00 72 ASN A O 1
ATOM 614 N N . ILE A 1 73 ? 21.023 -10.522 -28.991 1.00 88.38 73 ILE A N 1
ATOM 615 C CA . ILE A 1 73 ? 19.604 -10.305 -29.328 1.00 88.38 73 ILE A CA 1
ATOM 616 C C . ILE A 1 73 ? 19.261 -8.826 -29.575 1.00 88.38 73 ILE A C 1
ATOM 618 O O . ILE A 1 73 ? 18.092 -8.491 -29.757 1.00 88.38 73 ILE A O 1
ATOM 622 N N . GLY A 1 74 ? 20.259 -7.935 -29.572 1.00 82.38 74 GLY A N 1
ATOM 623 C CA . GLY A 1 74 ? 20.073 -6.502 -29.799 1.00 82.38 74 GLY A CA 1
ATOM 624 C C . GLY A 1 74 ? 19.545 -5.737 -28.584 1.00 82.38 74 GLY A C 1
ATOM 625 O O . GLY A 1 74 ? 19.000 -4.646 -28.747 1.00 82.38 74 GLY A O 1
ATOM 626 N N . TYR A 1 75 ? 19.684 -6.279 -27.368 1.00 80.12 75 TYR A N 1
ATOM 627 C CA . TYR A 1 75 ? 19.309 -5.561 -26.152 1.00 80.12 75 TYR A CA 1
ATOM 628 C C . TYR A 1 75 ? 20.204 -4.331 -25.959 1.00 80.12 75 TYR A C 1
ATOM 630 O O . TYR A 1 75 ? 21.431 -4.436 -25.874 1.00 80.12 75 TYR A O 1
ATOM 638 N N . LEU A 1 76 ? 19.579 -3.159 -25.856 1.00 85.62 76 LEU A N 1
ATOM 639 C CA . LEU A 1 76 ? 20.257 -1.899 -25.577 1.00 85.62 76 LEU A CA 1
ATOM 640 C C . LEU A 1 76 ? 20.291 -1.675 -24.065 1.00 85.62 76 LEU A C 1
ATOM 642 O O . LEU A 1 76 ? 19.256 -1.485 -23.428 1.00 85.62 76 LEU A O 1
ATOM 646 N N . PHE A 1 77 ? 21.488 -1.699 -23.485 1.00 84.25 77 PHE A N 1
ATOM 647 C CA . PHE A 1 77 ? 21.655 -1.421 -22.064 1.00 84.25 77 PHE A CA 1
ATOM 648 C C . PHE A 1 77 ? 21.376 0.058 -21.760 1.00 84.25 77 PHE A C 1
ATOM 650 O O . PHE A 1 77 ? 21.789 0.924 -22.537 1.00 84.25 77 PHE A O 1
ATOM 657 N N . PRO A 1 78 ? 20.706 0.365 -20.635 1.00 79.81 78 PRO A N 1
ATOM 658 C CA . PRO A 1 78 ? 20.410 1.742 -20.274 1.00 79.81 78 PRO A CA 1
ATOM 659 C C . PRO A 1 78 ? 21.709 2.528 -20.030 1.00 79.81 78 PRO A C 1
ATOM 661 O O . PRO A 1 78 ? 22.658 1.983 -19.448 1.00 79.81 78 PRO A O 1
ATOM 664 N N . PRO A 1 79 ? 21.772 3.803 -20.452 1.00 76.69 79 PRO A N 1
ATOM 665 C CA . PRO A 1 79 ? 22.914 4.654 -20.159 1.00 76.69 79 PRO A CA 1
ATOM 666 C C . PRO A 1 79 ? 22.999 4.910 -18.653 1.00 76.69 79 PRO A C 1
ATOM 668 O O . PRO A 1 79 ? 21.982 5.063 -17.973 1.00 76.69 79 PRO A O 1
ATOM 671 N N . ARG A 1 80 ? 24.223 4.998 -18.126 1.00 67.75 80 ARG A N 1
ATOM 672 C CA . ARG A 1 80 ? 24.427 5.471 -16.757 1.00 67.75 80 ARG A CA 1
ATOM 673 C C . ARG A 1 80 ? 24.134 6.965 -16.704 1.00 67.75 80 ARG A C 1
ATOM 675 O O . ARG A 1 80 ? 24.900 7.776 -17.214 1.00 67.75 80 ARG A O 1
ATOM 682 N N . VAL A 1 81 ? 23.017 7.318 -16.087 1.00 66.44 81 VAL A N 1
ATOM 683 C CA . VAL A 1 81 ? 22.691 8.698 -15.730 1.00 66.44 81 VAL A CA 1
ATOM 684 C C . VAL A 1 81 ? 23.334 9.008 -14.383 1.00 66.44 81 VAL A C 1
ATOM 686 O O . VAL A 1 81 ? 23.062 8.333 -13.396 1.00 66.44 81 VAL A O 1
ATOM 689 N N . ASN A 1 82 ? 24.208 10.016 -14.351 1.00 54.91 82 ASN A N 1
ATOM 690 C CA . ASN A 1 82 ? 24.706 10.597 -13.107 1.00 54.91 82 ASN A CA 1
ATOM 691 C C . ASN A 1 82 ? 23.623 11.539 -12.577 1.00 54.91 82 ASN A C 1
ATOM 693 O O . ASN A 1 82 ? 23.603 12.720 -12.921 1.00 54.91 82 ASN A O 1
ATOM 697 N N . ARG A 1 83 ? 22.623 10.984 -11.895 1.00 50.50 83 ARG A N 1
ATOM 698 C CA . ARG A 1 83 ? 21.508 11.765 -11.368 1.00 50.50 83 ARG A CA 1
ATOM 699 C C . ARG A 1 83 ? 21.176 11.284 -9.965 1.00 50.50 83 ARG A C 1
ATOM 701 O O . ARG A 1 83 ? 20.616 10.207 -9.804 1.00 50.50 83 ARG A O 1
ATOM 708 N N . ASP A 1 84 ? 21.449 12.149 -8.993 1.00 45.66 84 ASP A N 1
ATOM 709 C CA . ASP A 1 84 ? 20.950 12.065 -7.612 1.00 45.66 84 ASP A CA 1
ATOM 710 C C . ASP A 1 84 ? 19.426 12.276 -7.519 1.00 45.66 84 ASP A C 1
ATOM 712 O O . ASP A 1 84 ? 18.835 12.203 -6.447 1.00 45.66 84 ASP A O 1
ATOM 716 N N . PHE A 1 85 ? 18.767 12.519 -8.653 1.00 43.53 85 PHE A N 1
ATOM 717 C CA . PHE A 1 85 ? 17.332 12.719 -8.751 1.00 43.53 85 PHE A CA 1
ATOM 718 C C . PHE A 1 85 ? 16.745 11.716 -9.740 1.00 43.53 85 PHE A C 1
ATOM 720 O O . PHE A 1 85 ? 17.088 11.707 -10.925 1.00 43.53 85 PHE A O 1
ATOM 727 N N . TYR A 1 86 ? 15.833 10.880 -9.244 1.00 40.38 86 TYR A N 1
ATOM 728 C CA . TYR A 1 86 ? 14.899 10.130 -10.073 1.00 40.38 86 TYR A CA 1
ATOM 729 C C . TYR A 1 86 ? 14.131 11.127 -10.950 1.00 40.38 86 TYR A C 1
ATOM 731 O O . TYR A 1 86 ? 13.177 11.755 -10.495 1.00 40.38 86 TYR A O 1
ATOM 739 N N . GLU A 1 87 ? 14.555 11.308 -12.202 1.00 39.94 87 GLU A N 1
ATOM 740 C CA . GLU A 1 87 ? 13.767 12.082 -13.155 1.00 39.94 87 GLU A CA 1
ATOM 741 C C . GLU A 1 87 ? 12.446 11.354 -13.405 1.00 39.94 87 GLU A C 1
ATOM 743 O O . GLU A 1 87 ? 12.400 10.224 -13.898 1.00 39.94 87 GLU A O 1
ATOM 748 N N . ILE A 1 88 ? 11.375 12.044 -13.023 1.00 46.84 88 ILE A N 1
ATOM 749 C CA . ILE A 1 88 ? 9.983 11.701 -13.274 1.00 46.84 88 ILE A CA 1
ATOM 750 C C . ILE A 1 88 ? 9.836 11.468 -14.786 1.00 46.84 88 ILE A C 1
ATOM 752 O O . ILE A 1 88 ? 10.176 12.364 -15.566 1.00 46.84 88 ILE A O 1
ATOM 756 N N . PRO A 1 89 ? 9.339 10.306 -15.248 1.00 43.75 89 PRO A N 1
ATOM 757 C CA . PRO A 1 89 ? 8.986 10.149 -16.649 1.00 43.75 89 PRO A CA 1
ATOM 758 C C . PRO A 1 89 ? 7.975 11.242 -16.994 1.00 43.75 89 PRO A C 1
ATOM 760 O O . PRO A 1 89 ? 6.898 11.284 -16.405 1.00 43.75 89 PRO A O 1
ATOM 763 N N . GLY A 1 90 ? 8.292 12.121 -17.947 1.00 47.62 90 GLY A N 1
ATOM 764 C CA . GLY A 1 90 ? 7.449 13.270 -18.317 1.00 47.62 90 GLY A CA 1
ATOM 765 C C . GLY A 1 90 ? 6.062 12.923 -18.882 1.00 47.62 90 GLY A C 1
ATOM 766 O O . GLY A 1 90 ? 5.396 13.796 -19.421 1.00 47.62 90 GLY A O 1
ATOM 767 N N . ASN A 1 91 ? 5.632 11.661 -18.792 1.00 51.06 91 ASN A N 1
ATOM 768 C CA . ASN A 1 91 ? 4.386 11.143 -19.339 1.00 51.06 91 ASN A CA 1
ATOM 769 C C . ASN A 1 91 ? 3.665 10.204 -18.344 1.00 51.06 91 ASN A C 1
ATOM 771 O O . ASN A 1 91 ? 3.161 9.146 -18.717 1.00 51.06 91 ASN A O 1
ATOM 775 N N . GLU A 1 92 ? 3.607 10.575 -17.056 1.00 51.22 92 GLU A N 1
ATOM 776 C CA . GLU A 1 92 ? 2.778 9.877 -16.047 1.00 51.22 92 GLU A CA 1
ATOM 777 C C . GLU A 1 92 ? 1.269 9.896 -16.382 1.00 51.22 92 GLU A C 1
ATOM 779 O O . GLU A 1 92 ? 0.509 9.124 -15.804 1.00 51.22 92 GLU A O 1
ATOM 784 N N . THR A 1 93 ? 0.853 10.726 -17.345 1.00 50.62 93 THR A N 1
ATOM 785 C CA . THR A 1 93 ? -0.522 10.913 -17.841 1.00 50.62 93 THR A CA 1
ATOM 786 C C . THR A 1 93 ? -1.049 9.761 -18.702 1.00 50.62 93 THR A C 1
ATOM 788 O O . THR A 1 93 ? -2.246 9.706 -18.989 1.00 50.62 93 THR A O 1
ATOM 791 N N . VAL A 1 94 ? -0.194 8.833 -19.148 1.00 49.25 94 VAL A N 1
ATOM 792 C CA . VAL A 1 94 ? -0.635 7.718 -19.998 1.00 49.25 94 VAL A CA 1
ATOM 793 C C . VAL A 1 94 ? -1.193 6.581 -19.132 1.00 49.25 94 VAL A C 1
ATOM 795 O O . VAL A 1 94 ? -0.503 5.965 -18.309 1.00 49.25 94 VAL A O 1
ATOM 798 N N . PHE A 1 95 ? -2.475 6.289 -19.346 1.00 45.59 95 PHE A N 1
ATOM 799 C CA . PHE A 1 95 ? -3.193 5.169 -18.742 1.00 45.59 95 PHE A CA 1
ATOM 800 C C . PHE A 1 95 ? -2.509 3.841 -19.128 1.00 45.59 95 PHE A C 1
ATOM 802 O O . PHE A 1 95 ? -2.324 3.561 -20.312 1.00 45.59 95 PHE A O 1
ATOM 809 N N . GLY A 1 96 ? -2.120 3.017 -18.146 1.00 44.41 96 GLY A N 1
ATOM 810 C CA . GLY A 1 96 ? -1.525 1.690 -18.393 1.00 44.41 96 GLY A CA 1
ATOM 811 C C . GLY A 1 96 ? -0.002 1.560 -18.235 1.00 44.41 96 GLY A C 1
ATOM 812 O O . GLY A 1 96 ? 0.545 0.502 -18.552 1.00 44.41 96 GLY A O 1
ATOM 813 N N . HIS A 1 97 ? 0.703 2.567 -17.708 1.00 52.38 97 HIS A N 1
ATOM 814 C CA . HIS A 1 97 ? 2.079 2.360 -17.237 1.00 52.38 97 HIS A CA 1
ATOM 815 C C . HIS A 1 97 ? 2.096 1.550 -15.930 1.00 52.38 97 HIS A C 1
ATOM 817 O O . HIS A 1 97 ? 1.444 1.893 -14.945 1.00 52.38 97 HIS A O 1
ATOM 823 N N . ASN A 1 98 ? 2.871 0.461 -15.912 1.00 52.62 98 ASN A N 1
ATOM 824 C CA . ASN A 1 98 ? 2.944 -0.446 -14.761 1.00 52.62 98 ASN A CA 1
ATOM 825 C C . ASN A 1 98 ? 3.891 0.028 -13.648 1.00 52.62 98 ASN A C 1
ATOM 827 O O . ASN A 1 98 ? 3.745 -0.428 -12.515 1.00 52.62 98 ASN A O 1
ATOM 831 N N . CYS A 1 99 ? 4.820 0.943 -13.941 1.00 58.12 99 CYS A N 1
ATOM 832 C CA . CYS A 1 99 ? 5.738 1.512 -12.954 1.00 58.12 99 CYS A CA 1
ATOM 833 C C . CYS A 1 99 ? 5.140 2.812 -12.396 1.00 58.12 99 CYS A C 1
ATOM 835 O O . CYS A 1 99 ? 4.986 3.783 -13.135 1.00 58.12 99 CYS A O 1
ATOM 837 N N . ARG A 1 100 ? 4.779 2.821 -11.108 1.00 66.38 100 ARG A N 1
ATOM 838 C CA . ARG A 1 100 ? 4.212 3.978 -10.391 1.00 66.38 100 ARG A CA 1
ATOM 839 C C . ARG A 1 100 ? 5.113 4.355 -9.218 1.00 66.38 100 ARG A C 1
ATOM 841 O O . ARG A 1 100 ? 5.796 3.488 -8.674 1.00 66.38 100 ARG A O 1
ATOM 848 N N . ARG A 1 101 ? 5.097 5.633 -8.825 1.00 71.31 101 ARG A N 1
ATOM 849 C CA . ARG A 1 101 ? 5.775 6.088 -7.605 1.00 71.31 101 ARG A CA 1
ATOM 850 C C . ARG A 1 101 ? 5.044 5.515 -6.398 1.00 71.31 101 ARG A C 1
ATOM 852 O O . ARG A 1 101 ? 3.846 5.743 -6.225 1.00 71.31 101 ARG A O 1
ATOM 859 N N . VAL A 1 102 ? 5.780 4.747 -5.611 1.00 75.00 102 VAL A N 1
ATOM 860 C CA . VAL A 1 102 ? 5.309 4.125 -4.383 1.00 75.00 102 VAL A CA 1
ATOM 861 C C . VAL A 1 102 ? 6.373 4.353 -3.321 1.00 75.00 102 VAL A C 1
ATOM 863 O O . VAL A 1 102 ? 7.553 4.136 -3.591 1.00 75.00 102 VAL A O 1
ATOM 866 N N . ASN A 1 103 ? 5.949 4.747 -2.126 1.00 81.38 103 ASN A N 1
ATOM 867 C CA . ASN A 1 103 ? 6.769 4.665 -0.922 1.00 81.38 103 ASN A CA 1
ATOM 868 C C . ASN A 1 103 ? 6.109 3.684 0.041 1.00 81.38 103 ASN A C 1
ATOM 870 O O . ASN A 1 103 ? 4.918 3.821 0.329 1.00 81.38 103 ASN A O 1
ATOM 874 N N . VAL A 1 104 ? 6.873 2.701 0.512 1.00 78.81 104 VAL A N 1
ATOM 875 C CA . VAL A 1 104 ? 6.463 1.807 1.596 1.00 78.81 104 VAL A CA 1
ATOM 876 C C . VAL A 1 104 ? 7.606 1.752 2.594 1.00 78.81 104 VAL A C 1
ATOM 878 O O . VAL A 1 104 ? 8.709 1.325 2.261 1.00 78.81 104 VAL A O 1
ATOM 881 N N . GLU A 1 105 ? 7.326 2.192 3.809 1.00 78.50 105 GLU A N 1
ATOM 882 C CA . GLU A 1 105 ? 8.231 2.147 4.944 1.00 78.50 105 GLU A CA 1
ATOM 883 C C . GLU A 1 105 ? 7.812 0.985 5.850 1.00 78.50 105 GLU A C 1
ATOM 885 O O . GLU A 1 105 ? 6.643 0.842 6.217 1.00 78.50 105 GLU A O 1
ATOM 890 N N . PHE A 1 106 ? 8.776 0.129 6.186 1.00 72.50 106 PHE A N 1
ATOM 891 C CA . PHE A 1 106 ? 8.570 -1.031 7.047 1.00 72.50 106 PHE A CA 1
ATOM 892 C C . PHE A 1 106 ? 9.176 -0.754 8.419 1.00 72.50 106 PHE A C 1
ATOM 894 O O . PHE A 1 106 ? 10.323 -0.322 8.515 1.00 72.50 106 PHE A O 1
ATOM 901 N N . GLU A 1 107 ? 8.421 -1.029 9.479 1.00 64.88 107 GLU A N 1
ATOM 902 C CA . GLU A 1 107 ? 8.942 -0.974 10.843 1.00 64.88 107 GLU A CA 1
ATOM 903 C C . GLU A 1 107 ? 9.593 -2.307 11.235 1.00 64.88 107 GLU A C 1
ATOM 905 O O . GLU A 1 107 ? 9.077 -3.382 10.919 1.00 64.88 107 GLU A O 1
ATOM 910 N N . GLU A 1 108 ? 10.720 -2.243 11.949 1.00 57.31 108 GLU A N 1
ATOM 911 C CA . GLU A 1 108 ? 11.381 -3.427 12.505 1.00 57.31 108 GLU A CA 1
ATOM 912 C C . GLU A 1 108 ? 10.508 -4.111 13.568 1.00 57.31 108 GLU A C 1
ATOM 914 O O . GLU A 1 108 ? 9.939 -3.475 14.460 1.00 57.31 108 GLU A O 1
ATOM 919 N N . HIS A 1 109 ? 10.422 -5.439 13.489 1.00 50.38 109 HIS A N 1
ATOM 920 C CA . HIS A 1 109 ? 9.588 -6.237 14.379 1.00 50.38 109 HIS A CA 1
ATOM 921 C C . HIS A 1 109 ? 10.375 -6.654 15.637 1.00 50.38 109 HIS A C 1
ATOM 923 O O . HIS A 1 109 ? 11.240 -7.519 15.558 1.00 50.38 109 HIS A O 1
ATOM 929 N N . ASN A 1 110 ? 10.033 -6.087 16.805 1.00 56.59 110 ASN A N 1
ATOM 930 C CA . ASN A 1 110 ? 10.628 -6.436 18.111 1.00 56.59 110 ASN A CA 1
ATOM 931 C C . ASN A 1 110 ? 9.590 -7.003 19.104 1.00 56.59 110 ASN A C 1
ATOM 933 O O . ASN A 1 110 ? 8.394 -6.737 18.984 1.00 56.59 110 ASN A O 1
ATOM 937 N N . GLU A 1 111 ? 10.038 -7.756 20.119 1.00 49.88 111 GLU A N 1
ATOM 938 C CA . GLU A 1 111 ? 9.176 -8.432 21.116 1.00 49.88 111 GLU A CA 1
ATOM 939 C C . GLU A 1 111 ? 8.307 -7.468 21.963 1.00 49.88 111 GLU A C 1
ATOM 941 O O . GLU A 1 111 ? 7.233 -7.845 22.430 1.00 49.88 111 GLU A O 1
ATOM 946 N N . GLU A 1 112 ? 8.691 -6.193 22.095 1.00 61.25 112 GLU A N 1
ATOM 947 C CA . GLU A 1 112 ? 7.937 -5.159 22.834 1.00 61.25 112 GLU A CA 1
ATOM 948 C C . GLU A 1 112 ? 6.796 -4.490 22.030 1.00 61.25 112 GLU A C 1
ATOM 950 O O . GLU A 1 112 ? 6.142 -3.557 22.511 1.00 61.25 112 GLU A O 1
ATOM 955 N N . MET A 1 113 ? 6.506 -4.960 20.810 1.00 62.00 113 MET A N 1
ATOM 956 C CA . MET A 1 113 ? 5.618 -4.281 19.852 1.00 62.00 113 MET A CA 1
ATOM 957 C C . MET A 1 113 ? 4.188 -4.030 20.363 1.00 62.00 113 MET A C 1
ATOM 959 O O . MET A 1 113 ? 3.580 -3.026 19.997 1.00 62.00 113 MET A O 1
ATOM 963 N N . MET A 1 114 ? 3.636 -4.884 21.234 1.00 60.69 114 MET A N 1
ATOM 964 C CA . MET A 1 114 ? 2.291 -4.656 21.794 1.00 60.69 114 MET A CA 1
ATOM 965 C C . MET A 1 114 ? 2.239 -3.432 22.719 1.00 60.69 114 MET A C 1
ATOM 967 O O . MET A 1 114 ? 1.271 -2.665 22.687 1.00 60.69 114 MET A O 1
ATOM 971 N N . SER A 1 115 ? 3.285 -3.240 23.527 1.00 63.94 115 SER A N 1
ATOM 972 C CA . SER A 1 115 ? 3.419 -2.075 24.404 1.00 63.94 115 SER A CA 1
ATOM 973 C C . SER A 1 115 ? 3.689 -0.819 23.574 1.00 63.94 115 SER A C 1
ATOM 975 O O . SER A 1 115 ? 3.006 0.191 23.753 1.00 63.94 115 SER A O 1
ATOM 977 N N . LYS A 1 116 ? 4.585 -0.922 22.578 1.00 73.31 116 LYS A N 1
ATOM 978 C CA . LYS A 1 116 ? 4.903 0.157 21.630 1.00 73.31 116 LYS A CA 1
ATOM 979 C C . LYS A 1 116 ? 3.660 0.648 20.873 1.00 73.31 116 LYS A C 1
ATOM 981 O O . LYS A 1 116 ? 3.326 1.823 20.975 1.00 73.31 116 LYS A O 1
ATOM 986 N N . LYS A 1 117 ? 2.894 -0.247 20.232 1.00 71.88 117 LYS A N 1
ATOM 987 C CA . LYS A 1 117 ? 1.654 0.117 19.511 1.00 71.88 117 LYS A CA 1
ATOM 988 C C . LYS A 1 117 ? 0.595 0.747 20.415 1.00 71.88 117 LYS A C 1
ATOM 990 O O . LYS A 1 117 ? -0.172 1.605 19.988 1.00 71.88 117 LYS A O 1
ATOM 995 N N . SER A 1 118 ? 0.513 0.321 21.672 1.00 69.94 118 SER A N 1
ATOM 996 C CA . SER A 1 118 ? -0.443 0.902 22.626 1.00 69.94 118 SER A CA 1
ATOM 997 C C . SER A 1 118 ? -0.014 2.296 23.084 1.00 69.94 118 SER A C 1
ATOM 999 O O . SER A 1 118 ? -0.865 3.156 23.302 1.00 69.94 118 SER A O 1
ATOM 1001 N N . MET A 1 119 ? 1.295 2.538 23.170 1.00 72.69 119 MET A N 1
ATOM 1002 C CA . MET A 1 119 ? 1.864 3.861 23.408 1.00 72.69 119 MET A CA 1
ATOM 1003 C C . MET A 1 119 ? 1.658 4.789 22.206 1.00 72.69 119 MET A C 1
ATOM 1005 O O . MET A 1 119 ? 1.203 5.910 22.391 1.00 72.69 119 MET A O 1
ATOM 1009 N N . GLU A 1 120 ? 1.879 4.308 20.981 1.00 78.31 120 GLU A N 1
ATOM 1010 C CA . GLU A 1 120 ? 1.590 5.048 19.742 1.00 78.31 120 GLU A CA 1
ATOM 1011 C C . GLU A 1 120 ? 0.118 5.473 19.663 1.00 78.31 120 GLU A C 1
ATOM 1013 O O . GLU A 1 120 ? -0.171 6.625 19.351 1.00 78.31 120 GLU A O 1
ATOM 1018 N N . LYS A 1 121 ? -0.819 4.583 20.025 1.00 77.31 121 LYS A N 1
ATOM 1019 C CA . LYS A 1 121 ? -2.256 4.907 20.114 1.00 77.31 121 LYS A CA 1
ATOM 1020 C C . LYS A 1 121 ? -2.538 6.043 21.092 1.00 77.31 121 LYS A C 1
ATOM 1022 O O . LYS A 1 121 ? -3.313 6.938 20.774 1.00 77.31 121 LYS A O 1
ATOM 1027 N N . LEU A 1 122 ? -1.938 5.999 22.280 1.00 71.81 122 LEU A N 1
ATOM 1028 C CA . LEU A 1 122 ? -2.145 7.031 23.295 1.00 71.81 122 LEU A CA 1
ATOM 1029 C C . LEU A 1 122 ? -1.497 8.357 22.914 1.00 71.81 122 LEU A C 1
ATOM 1031 O O . LEU A 1 122 ? -2.118 9.392 23.121 1.00 71.81 122 LEU A O 1
ATOM 1035 N N . ASN A 1 123 ? -0.307 8.329 22.315 1.00 79.12 123 ASN A N 1
ATOM 1036 C CA . ASN A 1 123 ? 0.354 9.527 21.806 1.00 79.12 123 ASN A CA 1
ATOM 1037 C C . ASN A 1 123 ? -0.481 10.166 20.692 1.00 79.12 123 ASN A C 1
ATOM 1039 O O . ASN A 1 123 ? -0.782 11.352 20.759 1.00 79.12 123 ASN A O 1
ATOM 1043 N N . ALA A 1 124 ? -0.952 9.368 19.730 1.00 78.62 124 ALA A N 1
ATOM 1044 C CA . ALA A 1 124 ? -1.812 9.842 18.652 1.00 78.62 124 ALA A CA 1
ATOM 1045 C C . ALA A 1 124 ? -3.127 10.444 19.175 1.00 78.62 124 ALA A C 1
ATOM 1047 O O . ALA A 1 124 ? -3.547 11.505 18.715 1.00 78.62 124 ALA A O 1
ATOM 1048 N N . LEU A 1 125 ? -3.762 9.799 20.159 1.00 74.62 125 LEU A N 1
ATOM 1049 C CA . LEU A 1 125 ? -4.951 10.334 20.827 1.00 74.62 125 LEU A CA 1
ATOM 1050 C C . LEU A 1 125 ? -4.654 11.616 21.610 1.00 74.62 125 LEU A C 1
ATOM 1052 O O . LEU A 1 125 ? -5.486 12.519 21.608 1.00 74.62 125 LEU A O 1
ATOM 1056 N N . GLY A 1 126 ? -3.492 11.698 22.261 1.00 69.19 126 GLY A N 1
ATOM 1057 C CA . GLY A 1 126 ? -3.037 12.895 22.959 1.00 69.19 126 GLY A CA 1
ATOM 1058 C C . GLY A 1 126 ? -2.867 14.070 22.003 1.00 69.19 126 GLY A C 1
ATOM 1059 O O . GLY A 1 126 ? -3.467 15.113 22.220 1.00 69.19 126 GLY A O 1
ATOM 1060 N N . GLU A 1 127 ? -2.174 13.868 20.884 1.00 72.62 127 GLU A N 1
ATOM 1061 C CA . GLU A 1 127 ? -1.983 14.906 19.865 1.00 72.62 127 GLU A CA 1
ATOM 1062 C C . GLU A 1 127 ? -3.307 15.363 19.228 1.00 72.62 127 GLU A C 1
ATOM 1064 O O . GLU A 1 127 ? -3.494 16.552 18.971 1.00 72.62 127 GLU A O 1
ATOM 1069 N N . ILE A 1 128 ? -4.260 14.446 19.007 1.00 70.75 128 ILE A N 1
ATOM 1070 C CA . ILE A 1 128 ? -5.615 14.806 18.551 1.00 70.75 128 ILE A CA 1
ATOM 1071 C C . ILE A 1 128 ? -6.351 15.619 19.619 1.00 70.75 128 ILE A C 1
ATOM 1073 O O . ILE A 1 128 ? -7.061 16.568 19.296 1.00 70.75 128 ILE A O 1
ATOM 1077 N N . ALA A 1 129 ? -6.225 15.246 20.888 1.00 66.56 129 ALA A N 1
ATOM 1078 C CA . ALA A 1 129 ? -6.901 15.946 21.966 1.00 66.56 129 ALA A CA 1
ATOM 1079 C C . ALA A 1 129 ? -6.289 17.338 22.218 1.00 66.56 129 ALA A C 1
ATOM 1081 O O . ALA A 1 129 ? -7.049 18.273 22.467 1.00 66.56 129 ALA A O 1
ATOM 1082 N N . ASP A 1 130 ? -4.973 17.507 22.055 1.00 68.06 130 ASP A N 1
ATOM 1083 C CA . ASP A 1 130 ? -4.304 18.816 22.042 1.00 68.06 130 ASP A CA 1
ATOM 1084 C C . ASP A 1 130 ? -4.827 19.684 20.890 1.00 68.06 130 ASP A C 1
ATOM 1086 O O . ASP A 1 130 ? -5.213 20.834 21.102 1.00 68.06 130 ASP A O 1
ATOM 1090 N N . TRP A 1 131 ? -4.954 19.105 19.691 1.00 70.31 131 TRP A N 1
ATOM 1091 C CA . TRP A 1 131 ? -5.572 19.772 18.542 1.00 70.31 131 TRP A CA 1
ATOM 1092 C C . TRP A 1 131 ? -7.026 20.198 18.822 1.00 70.31 131 TRP A C 1
ATOM 1094 O O . TRP A 1 131 ? -7.427 21.318 18.515 1.00 70.31 131 TRP A O 1
ATOM 1104 N N . CYS A 1 132 ? -7.834 19.339 19.455 1.00 66.62 132 CYS A N 1
ATOM 1105 C CA . CYS A 1 132 ? -9.212 19.670 19.834 1.00 66.62 132 CYS A CA 1
ATOM 1106 C C . CYS A 1 132 ? -9.303 20.713 20.963 1.00 66.62 132 CYS A C 1
ATOM 1108 O O . CYS A 1 132 ? -10.301 21.437 21.049 1.00 66.62 132 CYS A O 1
ATOM 1110 N N . ALA A 1 133 ? -8.295 20.807 21.833 1.00 68.38 133 ALA A N 1
ATOM 1111 C CA . ALA A 1 133 ? -8.268 21.774 22.925 1.00 68.38 133 ALA A CA 1
ATOM 1112 C C . ALA A 1 133 ? -8.178 23.221 22.411 1.00 68.38 133 ALA A C 1
ATOM 1114 O O . ALA A 1 133 ? -8.765 24.110 23.030 1.00 68.38 133 ALA A O 1
ATOM 1115 N N . GLU A 1 134 ? -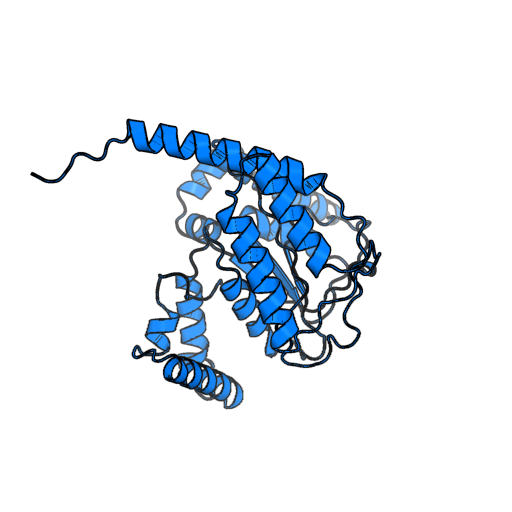7.562 23.451 21.243 1.00 68.50 134 GLU A N 1
ATOM 1116 C CA . GLU A 1 134 ? -7.573 24.756 20.557 1.00 68.50 134 GLU A CA 1
ATOM 1117 C C . GLU A 1 134 ? -9.000 25.244 20.240 1.00 68.50 134 GLU A C 1
ATOM 1119 O O . GLU A 1 134 ? -9.257 26.445 20.175 1.00 68.50 134 GLU A O 1
ATOM 1124 N N . ALA A 1 135 ? -9.954 24.316 20.114 1.00 66.06 135 ALA A N 1
ATOM 1125 C CA . ALA A 1 135 ? -11.373 24.588 19.902 1.00 66.06 135 ALA A CA 1
ATOM 1126 C C . ALA A 1 135 ? -12.212 24.593 21.203 1.00 66.06 135 ALA A C 1
ATOM 1128 O O . ALA A 1 135 ? -13.438 24.505 21.138 1.00 66.06 135 ALA A O 1
ATOM 1129 N N . ASN A 1 136 ? -11.586 24.711 22.384 1.00 69.75 136 ASN A N 1
ATOM 1130 C CA . ASN A 1 136 ? -12.213 24.676 23.720 1.00 69.75 136 ASN A CA 1
ATOM 1131 C C . ASN A 1 136 ? -12.860 23.330 24.122 1.00 69.75 136 ASN A C 1
ATOM 1133 O O . ASN A 1 136 ? -13.741 23.297 24.985 1.00 69.75 136 ASN A O 1
ATOM 1137 N N . HIS A 1 137 ? -12.416 22.203 23.558 1.00 61.81 137 HIS A N 1
ATOM 1138 C CA . HIS A 1 137 ? -12.868 20.864 23.964 1.00 61.81 137 HIS A CA 1
ATOM 1139 C C . HIS A 1 137 ? -11.859 20.175 24.902 1.00 61.81 137 HIS A C 1
ATOM 1141 O O . HIS A 1 137 ? -11.130 19.274 24.501 1.00 61.81 137 HIS A O 1
ATOM 1147 N N . THR A 1 138 ? -11.818 20.579 26.175 1.00 60.53 138 THR A N 1
ATOM 1148 C CA . THR A 1 138 ? -10.785 20.140 27.143 1.00 60.53 138 THR A CA 1
ATOM 1149 C C . THR A 1 138 ? -11.108 18.855 27.919 1.00 60.53 138 THR A C 1
ATOM 1151 O O . THR A 1 138 ? -10.237 18.293 28.579 1.00 60.53 138 THR A O 1
ATOM 1154 N N . ASP A 1 139 ? -12.344 18.354 27.852 1.00 60.72 139 ASP A N 1
ATOM 1155 C CA . ASP A 1 139 ? -12.809 17.231 28.689 1.00 60.72 139 ASP A CA 1
ATOM 1156 C C . ASP A 1 139 ? -12.315 15.843 28.230 1.00 60.72 139 ASP A C 1
ATOM 1158 O O . ASP A 1 139 ? -12.570 14.836 28.898 1.00 60.72 139 ASP A O 1
ATOM 1162 N N . LEU A 1 140 ? -11.611 15.770 27.096 1.00 58.06 140 LEU A N 1
ATOM 1163 C CA . LEU A 1 140 ? -11.177 14.523 26.452 1.00 58.06 140 LEU A CA 1
ATOM 1164 C C . LEU A 1 140 ? -10.107 13.756 27.250 1.00 58.06 140 LEU A C 1
ATOM 1166 O O . LEU A 1 140 ? -10.134 12.525 27.284 1.00 58.06 140 LEU A O 1
ATOM 1170 N N . PHE A 1 141 ? -9.198 14.453 27.936 1.00 53.72 141 PHE A N 1
ATOM 1171 C CA . PHE A 1 141 ? -8.041 13.828 28.593 1.00 53.72 141 PHE A CA 1
ATOM 1172 C C . PHE A 1 141 ? -8.354 13.143 29.925 1.00 53.72 141 PHE A C 1
ATOM 1174 O O . PHE A 1 141 ? -7.712 12.156 30.281 1.00 53.72 141 PHE A O 1
ATOM 1181 N N . ASN A 1 142 ? -9.375 13.606 30.649 1.00 59.38 142 ASN A N 1
ATOM 1182 C CA . ASN A 1 142 ? -9.658 13.146 32.015 1.00 59.38 142 ASN A CA 1
ATOM 1183 C C . ASN A 1 142 ? -10.178 11.695 32.098 1.00 59.38 142 ASN A C 1
ATOM 1185 O O . ASN A 1 142 ? -10.485 11.214 33.188 1.00 59.38 142 ASN A O 1
ATOM 1189 N N . LYS A 1 143 ? -10.317 10.998 30.962 1.00 58.62 143 LYS A N 1
ATOM 1190 C CA . LYS A 1 143 ? -10.906 9.652 30.869 1.00 58.62 143 LYS A CA 1
ATOM 1191 C C . LYS A 1 143 ? -10.034 8.626 30.134 1.00 58.62 143 LYS A C 1
ATOM 1193 O O . LYS A 1 143 ? -10.518 7.528 29.861 1.00 58.62 143 LYS A O 1
ATOM 1198 N N . MET A 1 144 ? -8.782 8.949 29.805 1.00 60.09 144 MET A N 1
ATOM 1199 C CA . MET A 1 144 ? -7.933 8.041 29.024 1.00 60.09 144 MET A CA 1
ATOM 1200 C C . MET A 1 144 ? -7.324 6.912 29.884 1.00 60.09 144 MET A C 1
ATOM 1202 O O . MET A 1 144 ? -6.820 7.180 30.976 1.00 60.09 144 MET A O 1
ATOM 1206 N N . PRO A 1 145 ? -7.349 5.648 29.416 1.00 63.16 145 PRO A N 1
ATOM 1207 C CA . PRO A 1 145 ? -6.714 4.516 30.098 1.00 63.16 145 PRO A CA 1
ATOM 1208 C C . PRO A 1 145 ? -5.183 4.525 29.939 1.00 63.16 145 PRO A C 1
ATOM 1210 O O . PRO A 1 145 ? -4.646 5.130 29.013 1.00 63.16 145 PRO A O 1
ATOM 1213 N N . SER A 1 146 ? -4.462 3.807 30.809 1.00 60.69 146 SER A N 1
ATOM 1214 C CA . SER A 1 146 ? -3.004 3.639 30.681 1.00 60.69 146 SER A CA 1
ATOM 1215 C C . SER A 1 146 ? -2.615 2.764 29.471 1.00 60.69 146 SER A C 1
ATOM 1217 O O . SER A 1 146 ? -3.443 1.975 29.003 1.00 60.69 146 SER A O 1
ATOM 1219 N N . PRO A 1 147 ? -1.354 2.809 28.983 1.00 60.72 147 PRO A N 1
ATOM 1220 C CA . PRO A 1 147 ? -0.919 1.996 27.839 1.00 60.72 147 PRO A CA 1
ATOM 1221 C C . PRO A 1 147 ? -1.151 0.495 28.025 1.00 60.72 147 PRO A C 1
ATOM 1223 O O . PRO A 1 147 ? -1.631 -0.174 27.115 1.00 60.72 147 PRO A O 1
ATOM 1226 N N . SER A 1 148 ? -0.872 -0.038 29.216 1.00 59.94 148 SER A N 1
ATOM 1227 C CA . SER A 1 148 ? -1.079 -1.456 29.531 1.00 59.94 148 SER A CA 1
ATOM 1228 C C . SER A 1 148 ? -2.561 -1.827 29.636 1.00 59.94 148 SER A C 1
ATOM 1230 O O . SER A 1 148 ? -2.959 -2.912 29.213 1.00 59.94 148 SER A O 1
ATOM 1232 N N . GLN A 1 149 ? -3.404 -0.925 30.148 1.00 63.91 149 GLN A N 1
ATOM 1233 C CA . GLN A 1 149 ? -4.858 -1.106 30.159 1.00 63.91 149 GLN A CA 1
ATOM 1234 C C . GLN A 1 149 ? -5.427 -1.091 28.736 1.00 63.91 149 GLN A C 1
ATOM 1236 O O . GLN A 1 149 ? -6.218 -1.966 28.388 1.00 63.91 149 GLN A O 1
ATOM 1241 N N . LEU A 1 150 ? -4.984 -0.149 27.898 1.00 68.06 150 LEU A N 1
ATOM 1242 C CA . LEU A 1 150 ? -5.403 -0.040 26.503 1.00 68.06 150 LEU A CA 1
ATOM 1243 C C . LEU A 1 150 ? -4.949 -1.252 25.678 1.00 68.06 150 LEU A C 1
ATOM 1245 O O . LEU A 1 150 ? -5.739 -1.791 24.905 1.00 68.06 150 LEU A O 1
ATOM 1249 N N . ALA A 1 151 ? -3.716 -1.723 25.888 1.00 66.06 151 ALA A N 1
ATOM 1250 C CA . ALA A 1 151 ? -3.187 -2.929 25.256 1.00 66.06 151 ALA A CA 1
ATOM 1251 C C . ALA A 1 151 ? -4.085 -4.142 25.532 1.00 66.06 151 ALA A C 1
ATOM 1253 O O . ALA A 1 151 ? -4.499 -4.835 24.604 1.00 66.06 151 ALA A O 1
ATOM 1254 N N . ASN A 1 152 ? -4.450 -4.353 26.800 1.00 68.88 152 ASN A N 1
ATOM 1255 C CA . ASN A 1 152 ? -5.312 -5.460 27.214 1.00 68.88 152 ASN A CA 1
ATOM 1256 C C . ASN A 1 152 ? -6.743 -5.328 26.671 1.00 68.88 152 ASN A C 1
ATOM 1258 O O . ASN A 1 152 ? -7.327 -6.317 26.230 1.00 68.88 152 ASN A O 1
ATOM 1262 N N . LEU A 1 153 ? -7.315 -4.119 26.670 1.00 68.19 153 LEU A N 1
ATOM 1263 C CA . LEU A 1 153 ? -8.647 -3.868 26.106 1.00 68.19 153 LEU A CA 1
ATOM 1264 C C . LEU A 1 153 ? -8.685 -4.139 24.596 1.00 68.19 153 LEU A C 1
ATOM 1266 O O . LEU A 1 153 ? -9.655 -4.702 24.093 1.00 68.19 153 LEU A O 1
ATOM 1270 N N . HIS A 1 154 ? -7.622 -3.773 23.879 1.00 70.12 154 HIS A N 1
ATOM 1271 C CA . HIS A 1 154 ? -7.524 -3.973 22.436 1.00 70.12 154 HIS A CA 1
ATOM 1272 C C . HIS A 1 154 ? -7.197 -5.419 22.053 1.00 70.12 154 HIS A C 1
ATOM 1274 O O . HIS A 1 154 ? -7.762 -5.919 21.084 1.00 70.12 154 HIS A O 1
ATOM 1280 N N . ALA A 1 155 ? -6.352 -6.114 22.819 1.00 68.31 155 ALA A N 1
ATOM 1281 C CA . ALA A 1 155 ? -6.023 -7.520 22.577 1.00 68.31 155 ALA A CA 1
ATOM 1282 C C . ALA A 1 155 ? -7.249 -8.444 22.693 1.00 68.31 155 ALA A C 1
ATOM 1284 O O . ALA A 1 155 ? -7.342 -9.444 21.981 1.00 68.31 155 ALA A O 1
ATOM 1285 N N . ASN A 1 156 ? -8.205 -8.083 23.554 1.00 71.00 156 ASN A N 1
ATOM 1286 C CA . ASN A 1 156 ? -9.443 -8.830 23.776 1.00 71.00 156 ASN A CA 1
ATOM 1287 C C . ASN A 1 156 ? -10.582 -8.437 22.818 1.00 71.00 156 ASN A C 1
ATOM 1289 O O . ASN A 1 156 ? -11.693 -8.948 22.947 1.00 71.00 156 ASN A O 1
ATOM 1293 N N . ASN A 1 157 ? -10.333 -7.534 21.866 1.00 74.12 157 ASN A N 1
ATOM 1294 C CA . ASN A 1 157 ? -11.322 -7.096 20.889 1.00 74.12 157 ASN A CA 1
ATOM 1295 C C . ASN A 1 157 ? -11.010 -7.697 19.510 1.00 74.12 157 ASN A C 1
ATOM 1297 O O . ASN A 1 157 ? -10.043 -7.312 18.852 1.00 74.12 157 ASN A O 1
ATOM 1301 N N . GLU A 1 158 ? -11.856 -8.622 19.052 1.00 70.75 158 GLU A N 1
ATOM 1302 C CA . GLU A 1 158 ? -11.669 -9.315 17.770 1.00 70.75 158 GLU A CA 1
ATOM 1303 C C . GLU A 1 158 ? -11.650 -8.366 16.564 1.00 70.75 158 GLU A C 1
ATOM 1305 O O . GLU A 1 158 ? -10.877 -8.582 15.632 1.00 70.75 158 GLU A O 1
ATOM 1310 N N . VAL A 1 159 ? -12.445 -7.290 16.585 1.00 71.44 159 VAL A N 1
ATOM 1311 C CA . VAL A 1 159 ? -12.475 -6.298 15.498 1.00 71.44 159 VAL A CA 1
ATOM 1312 C C . VAL A 1 159 ? -11.131 -5.586 15.408 1.00 71.44 159 VAL A C 1
ATOM 1314 O O . VAL A 1 159 ? -10.535 -5.542 14.338 1.00 71.44 159 VAL A O 1
ATOM 1317 N N . LEU A 1 160 ? -10.617 -5.081 16.530 1.00 68.50 160 LEU A N 1
ATOM 1318 C CA . LEU A 1 160 ? -9.341 -4.358 16.561 1.00 68.50 160 LEU A CA 1
ATOM 1319 C C . LEU A 1 160 ? -8.149 -5.261 16.236 1.00 68.50 160 LEU A C 1
ATOM 1321 O O . LEU A 1 160 ? -7.198 -4.812 15.601 1.00 68.50 160 LEU A O 1
ATOM 1325 N N . LYS A 1 161 ? -8.216 -6.535 16.629 1.00 71.38 161 LYS A N 1
ATOM 1326 C CA . LYS A 1 161 ? -7.228 -7.540 16.235 1.00 71.38 161 LYS A CA 1
ATOM 1327 C C . LYS A 1 161 ? -7.230 -7.763 14.721 1.00 71.38 161 LYS A C 1
ATOM 1329 O O . LYS A 1 161 ? -6.166 -7.808 14.114 1.00 71.38 161 LYS A O 1
ATOM 1334 N N . ASN A 1 162 ? -8.408 -7.837 14.103 1.00 70.25 162 ASN A N 1
ATOM 1335 C CA . ASN A 1 162 ? -8.507 -7.945 12.649 1.00 70.25 162 ASN A CA 1
ATOM 1336 C C . ASN A 1 162 ? -7.950 -6.697 11.950 1.00 70.25 162 ASN A C 1
ATOM 1338 O O . ASN A 1 162 ? -7.205 -6.849 10.992 1.00 70.25 162 ASN A O 1
ATOM 1342 N N . LEU A 1 163 ? -8.223 -5.488 12.463 1.00 75.19 163 LEU A N 1
ATOM 1343 C CA . LEU A 1 163 ? -7.656 -4.252 11.901 1.00 75.19 163 LEU A CA 1
ATOM 1344 C C . LEU A 1 163 ? -6.121 -4.251 11.937 1.00 75.19 163 LEU A C 1
ATOM 1346 O O . LEU A 1 163 ? -5.485 -3.842 10.970 1.00 75.19 163 LEU A O 1
ATOM 1350 N N . SER A 1 164 ? -5.507 -4.763 13.007 1.00 75.62 164 SER A N 1
ATOM 1351 C CA . SER A 1 164 ? -4.041 -4.821 13.095 1.00 75.62 164 SER A CA 1
ATOM 1352 C C . SER A 1 164 ? -3.389 -5.762 12.079 1.00 75.62 164 SER A C 1
ATOM 1354 O O . SER A 1 164 ? -2.208 -5.596 11.782 1.00 75.62 164 SER A O 1
ATOM 1356 N N . ASP A 1 165 ? -4.169 -6.691 11.525 1.00 74.25 165 ASP A N 1
ATOM 1357 C CA . ASP A 1 165 ? -3.774 -7.577 10.433 1.00 74.25 165 ASP A CA 1
ATOM 1358 C C . ASP A 1 165 ? -4.269 -7.045 9.072 1.00 74.25 165 ASP A C 1
ATOM 1360 O O . ASP A 1 165 ? -4.289 -7.783 8.099 1.00 74.25 165 ASP A O 1
ATOM 1364 N N . SER A 1 166 ? -4.710 -5.794 8.976 1.00 74.38 166 SER A N 1
ATOM 1365 C CA . SER A 1 166 ? -5.333 -5.202 7.786 1.00 74.38 166 SER A CA 1
ATOM 1366 C C . SER A 1 166 ? -4.534 -4.004 7.264 1.00 74.38 166 SER A C 1
ATOM 1368 O O . SER A 1 166 ? -3.778 -3.377 8.008 1.00 74.38 166 SER A O 1
ATOM 1370 N N . ALA A 1 167 ? -4.706 -3.654 5.987 1.00 81.19 167 ALA A N 1
ATOM 1371 C CA . ALA A 1 167 ? -4.087 -2.470 5.390 1.00 81.19 167 ALA A CA 1
ATOM 1372 C C . ALA A 1 167 ? -5.152 -1.448 4.990 1.00 81.19 167 ALA A C 1
ATOM 1374 O O . ALA A 1 167 ? -5.908 -1.679 4.057 1.00 81.19 167 ALA A O 1
ATOM 1375 N N . LEU A 1 168 ? -5.194 -0.299 5.656 1.00 82.94 168 LEU A N 1
ATOM 1376 C CA . LEU A 1 168 ? -6.115 0.773 5.298 1.00 82.94 168 LEU A CA 1
ATOM 1377 C C . LEU A 1 168 ? -5.610 1.529 4.068 1.00 82.94 168 LEU A C 1
ATOM 1379 O O . LEU A 1 168 ? -4.506 2.075 4.088 1.00 82.94 168 LEU A O 1
ATOM 1383 N N . ILE A 1 169 ? -6.445 1.628 3.035 1.00 85.31 169 ILE A N 1
ATOM 1384 C CA . ILE A 1 169 ? -6.167 2.434 1.843 1.00 85.31 169 ILE A CA 1
ATOM 1385 C C . ILE A 1 169 ? -7.015 3.698 1.894 1.00 85.31 169 ILE A C 1
ATOM 1387 O O . ILE A 1 169 ? -8.234 3.649 1.745 1.00 85.31 169 ILE A O 1
ATOM 1391 N N . ILE A 1 170 ? -6.374 4.849 2.080 1.00 83.88 170 ILE A N 1
ATOM 1392 C CA . ILE A 1 170 ? -7.069 6.136 2.104 1.00 83.88 170 ILE A CA 1
ATOM 1393 C C . ILE A 1 170 ? -6.911 6.788 0.736 1.00 83.88 170 ILE A C 1
ATOM 1395 O O . ILE A 1 170 ? -5.829 7.248 0.364 1.00 83.88 170 ILE A O 1
ATOM 1399 N N . THR A 1 171 ? -7.999 6.801 -0.028 1.00 82.69 171 THR A N 1
ATOM 1400 C CA . THR A 1 171 ? -8.009 7.316 -1.397 1.00 82.69 171 THR A CA 1
ATOM 1401 C C . THR A 1 171 ? -8.311 8.802 -1.431 1.00 82.69 171 THR A C 1
ATOM 1403 O O . THR A 1 171 ? -9.170 9.282 -0.689 1.00 82.69 171 THR A O 1
ATOM 1406 N N . ASN A 1 172 ? -7.665 9.515 -2.345 1.00 74.44 172 ASN A N 1
ATOM 1407 C CA . ASN A 1 172 ? -7.836 10.944 -2.485 1.00 74.44 172 ASN A CA 1
ATOM 1408 C C . ASN A 1 172 ? -7.933 11.387 -3.943 1.00 74.44 172 ASN A C 1
ATOM 1410 O O . ASN A 1 172 ? -7.087 11.058 -4.772 1.00 74.44 172 ASN A O 1
ATOM 1414 N N . ASN A 1 173 ? -8.960 12.175 -4.232 1.00 66.88 173 ASN A N 1
ATOM 1415 C CA . ASN A 1 173 ? -9.234 12.686 -5.566 1.00 66.88 173 ASN A CA 1
ATOM 1416 C C . ASN A 1 173 ? -8.397 13.936 -5.916 1.00 66.88 173 ASN A C 1
ATOM 1418 O O . ASN A 1 173 ? -8.082 14.156 -7.081 1.00 66.88 173 ASN A O 1
ATOM 1422 N N . TYR A 1 174 ? -7.997 14.736 -4.921 1.00 66.31 174 TYR A N 1
ATOM 1423 C CA . TYR A 1 174 ? -7.221 15.971 -5.115 1.00 66.31 174 TYR A CA 1
ATOM 1424 C C . TYR A 1 174 ? -6.173 16.122 -4.023 1.00 66.31 174 TYR A C 1
ATOM 1426 O O . TYR A 1 174 ? -6.502 15.789 -2.896 1.00 66.31 174 TYR A O 1
ATOM 1434 N N . PRO A 1 175 ? -4.980 16.689 -4.274 1.00 63.44 175 PRO A N 1
ATOM 1435 C CA . PRO A 1 175 ? -3.952 16.845 -3.244 1.00 63.44 175 PRO A CA 1
ATOM 1436 C C . PRO A 1 175 ? -4.542 17.417 -1.945 1.00 63.44 175 PRO A C 1
ATOM 1438 O O . PRO A 1 175 ? -5.210 18.451 -1.963 1.00 63.44 175 PRO A O 1
ATOM 1441 N N . TRP A 1 176 ? -4.365 16.706 -0.829 1.00 65.44 176 TRP A N 1
ATOM 1442 C CA . TRP A 1 176 ? -4.720 17.246 0.480 1.00 65.44 176 TRP A CA 1
ATOM 1443 C C . TRP A 1 176 ? -3.766 18.395 0.803 1.00 65.44 176 TRP A C 1
ATOM 1445 O O . TRP A 1 176 ? -2.655 18.427 0.303 1.00 65.44 176 TRP A O 1
ATOM 1455 N N . ASN A 1 177 ? -4.163 19.355 1.629 1.00 60.47 177 ASN A N 1
ATOM 1456 C CA . ASN A 1 177 ? -3.229 20.395 2.067 1.00 60.47 177 ASN A CA 1
ATOM 1457 C C . ASN A 1 177 ? -2.822 20.212 3.536 1.00 60.47 177 ASN A C 1
ATOM 1459 O O . ASN A 1 177 ? -1.656 20.410 3.859 1.00 60.47 177 ASN A O 1
ATOM 1463 N N . HIS A 1 178 ? -3.738 19.785 4.418 1.00 66.00 178 HIS A N 1
ATOM 1464 C CA . HIS A 1 178 ? -3.522 19.878 5.872 1.00 66.00 178 HIS A CA 1
ATOM 1465 C C . HIS A 1 178 ? -4.087 18.711 6.709 1.00 66.00 178 HIS A C 1
ATOM 1467 O O . HIS A 1 178 ? -4.121 18.798 7.931 1.00 66.00 178 HIS A O 1
ATOM 1473 N N . THR A 1 179 ? -4.549 17.613 6.102 1.00 73.31 179 THR A N 1
ATOM 1474 C CA . THR A 1 179 ? -5.274 16.543 6.828 1.00 73.31 179 THR A CA 1
ATOM 1475 C C . THR A 1 179 ? -4.514 15.230 6.991 1.00 73.31 179 THR A C 1
ATOM 1477 O O . THR A 1 179 ? -4.949 14.380 7.765 1.00 73.31 179 THR A O 1
ATOM 1480 N N . ILE A 1 180 ? -3.375 15.043 6.321 1.00 79.69 180 ILE A N 1
ATOM 1481 C CA . ILE A 1 180 ? -2.661 13.753 6.330 1.00 79.69 180 ILE A CA 1
ATOM 1482 C C . ILE A 1 180 ? -2.206 13.372 7.731 1.00 79.69 180 ILE A C 1
ATOM 1484 O O . ILE A 1 180 ? -2.523 12.276 8.186 1.00 79.69 180 ILE A O 1
ATOM 1488 N N . GLY A 1 181 ? -1.529 14.279 8.439 1.00 79.12 181 GLY A N 1
ATOM 1489 C CA . GLY A 1 181 ? -1.052 13.999 9.792 1.00 79.12 181 GLY A CA 1
ATOM 1490 C C . GLY A 1 181 ? -2.191 13.640 10.752 1.00 79.12 181 GLY A C 1
ATOM 1491 O O . GLY A 1 181 ? -2.022 12.769 11.608 1.00 79.12 181 GLY A O 1
ATOM 1492 N N . LEU A 1 182 ? -3.375 14.236 10.577 1.00 78.06 182 LEU A N 1
ATOM 1493 C CA . LEU A 1 182 ? -4.557 13.914 11.379 1.00 78.06 182 LEU A CA 1
ATOM 1494 C C . LEU A 1 182 ? -5.059 12.499 11.070 1.00 78.06 182 LEU A C 1
ATOM 1496 O O . LEU A 1 182 ? -5.274 11.705 11.984 1.00 78.06 182 LEU A O 1
ATOM 1500 N N . LEU A 1 183 ? -5.184 12.156 9.785 1.00 81.69 183 LEU A N 1
ATOM 1501 C CA . LEU A 1 183 ? -5.591 10.819 9.348 1.00 81.69 183 LEU A CA 1
ATOM 1502 C C . LEU A 1 183 ? -4.603 9.746 9.824 1.00 81.69 183 LEU A C 1
ATOM 1504 O O . LEU A 1 183 ? -5.028 8.682 10.270 1.00 81.69 183 LEU A O 1
ATOM 1508 N N . GLN A 1 184 ? -3.299 10.034 9.808 1.00 83.38 184 GLN A N 1
ATOM 1509 C CA . GLN A 1 184 ? -2.293 9.128 10.360 1.00 83.38 184 GLN A CA 1
ATOM 1510 C C . GLN A 1 184 ? -2.549 8.851 11.844 1.00 83.38 184 GLN A C 1
ATOM 1512 O O . GLN A 1 184 ? -2.608 7.694 12.238 1.00 83.38 184 GLN A O 1
ATOM 1517 N N . ARG A 1 185 ? -2.816 9.871 12.664 1.00 78.81 185 ARG A N 1
ATOM 1518 C CA . ARG A 1 185 ? -3.103 9.683 14.101 1.00 78.81 185 ARG A CA 1
ATOM 1519 C C . ARG A 1 185 ? -4.406 8.933 14.359 1.00 78.81 185 ARG A C 1
ATOM 1521 O O . ARG A 1 185 ? -4.485 8.128 15.283 1.00 78.81 185 ARG A O 1
ATOM 1528 N N . MET A 1 186 ? -5.417 9.165 13.526 1.00 75.56 186 MET A N 1
ATOM 1529 C CA . MET A 1 186 ? -6.703 8.484 13.651 1.00 75.56 186 MET A CA 1
ATOM 1530 C C . MET A 1 186 ? -6.623 7.000 13.293 1.00 75.56 186 MET A C 1
ATOM 1532 O O . MET A 1 186 ? -7.291 6.192 13.935 1.00 75.56 186 MET A O 1
ATOM 1536 N N . TYR A 1 187 ? -5.835 6.637 12.279 1.00 82.19 187 TYR A N 1
ATOM 1537 C CA . TYR A 1 187 ? -5.912 5.307 11.679 1.00 82.19 187 TYR A CA 1
ATOM 1538 C C . TYR A 1 187 ? -4.635 4.479 11.818 1.00 82.19 187 TYR A C 1
ATOM 1540 O O . TYR A 1 187 ? -4.719 3.306 12.174 1.00 82.19 187 TYR A O 1
ATOM 1548 N N . GLN A 1 188 ? -3.458 5.061 11.600 1.00 83.69 188 GLN A N 1
ATOM 1549 C CA . GLN A 1 188 ? -2.192 4.324 11.515 1.00 83.69 188 GLN A CA 1
ATOM 1550 C C . GLN A 1 188 ? -1.901 3.422 12.728 1.00 83.69 188 GLN A C 1
ATOM 1552 O O . GLN A 1 188 ? -1.513 2.276 12.508 1.00 83.69 188 GLN A O 1
ATOM 1557 N N . PRO A 1 189 ? -2.188 3.821 13.986 1.00 81.56 189 PRO A N 1
ATOM 1558 C CA . PRO A 1 189 ? -1.963 2.952 15.143 1.00 81.56 189 PRO A CA 1
ATOM 1559 C C . PRO A 1 189 ? -2.855 1.696 15.192 1.00 81.56 189 PRO A C 1
ATOM 1561 O O . PRO A 1 189 ? -2.603 0.776 15.977 1.00 81.56 189 PRO A O 1
ATOM 1564 N N . TYR A 1 190 ? -3.942 1.658 14.418 1.00 78.56 190 TYR A N 1
ATOM 1565 C CA . TYR A 1 190 ? -4.940 0.584 14.450 1.00 78.56 190 TYR A CA 1
ATOM 1566 C C . TYR A 1 190 ? -4.754 -0.449 13.344 1.00 78.56 190 TYR A C 1
ATOM 1568 O O . TYR A 1 190 ? -5.163 -1.593 13.537 1.00 78.56 190 TYR A O 1
ATOM 1576 N N . PHE A 1 191 ? -4.132 -0.064 12.230 1.00 81.56 191 PHE A N 1
ATOM 1577 C CA . PHE A 1 191 ? -3.940 -0.930 11.073 1.00 81.56 191 PHE A CA 1
ATOM 1578 C C . PHE A 1 191 ? -2.523 -1.512 11.013 1.00 81.56 191 PHE A C 1
ATOM 1580 O O . PHE A 1 191 ? -1.586 -0.986 11.610 1.00 81.56 191 PHE A O 1
ATOM 1587 N N . GLY A 1 192 ? -2.360 -2.630 10.305 1.00 77.31 192 GLY A N 1
ATOM 1588 C CA . GLY A 1 192 ? -1.042 -3.189 9.994 1.00 77.31 192 GLY A CA 1
ATOM 1589 C C . GLY A 1 192 ? -0.266 -2.296 9.026 1.00 77.31 192 GLY A C 1
ATOM 1590 O O . GLY A 1 192 ? 0.924 -2.071 9.216 1.00 77.31 192 GLY A O 1
ATOM 1591 N N . PHE A 1 193 ? -0.967 -1.734 8.039 1.00 82.25 193 PHE A N 1
ATOM 1592 C CA . PHE A 1 193 ? -0.457 -0.697 7.144 1.00 82.25 193 PHE A CA 1
ATOM 1593 C C . PHE A 1 193 ? -1.516 0.385 6.939 1.00 82.25 193 PHE A C 1
ATOM 1595 O O . PHE A 1 193 ? -2.708 0.102 6.893 1.00 82.25 193 PHE A O 1
ATOM 1602 N N . THR A 1 194 ? -1.089 1.633 6.782 1.00 84.25 194 THR A N 1
ATOM 1603 C CA . THR A 1 194 ? -1.937 2.713 6.258 1.00 84.25 194 THR A CA 1
ATOM 1604 C C . THR A 1 194 ? -1.251 3.275 5.029 1.00 84.25 194 THR A C 1
ATOM 1606 O O . THR A 1 194 ? -0.082 3.651 5.109 1.00 84.25 194 THR A O 1
ATOM 1609 N N . ILE A 1 195 ? -1.951 3.260 3.896 1.00 87.69 195 ILE A N 1
ATOM 1610 C CA . ILE A 1 195 ? -1.430 3.638 2.583 1.00 87.69 195 ILE A CA 1
ATOM 1611 C C . ILE A 1 195 ? -2.328 4.720 2.002 1.00 87.69 195 ILE A C 1
ATOM 1613 O O . ILE A 1 195 ? -3.524 4.520 1.788 1.00 87.69 195 ILE A O 1
ATOM 1617 N N . PHE A 1 196 ? -1.737 5.867 1.711 1.00 86.00 196 PHE A N 1
ATOM 1618 C CA . PHE A 1 196 ? -2.413 6.959 1.033 1.00 86.00 196 PHE A CA 1
ATOM 1619 C C . PHE A 1 196 ? -2.327 6.767 -0.477 1.00 86.00 196 PHE A C 1
ATOM 1621 O O . PHE A 1 196 ? -1.267 6.449 -1.009 1.00 86.00 196 PHE A O 1
ATOM 1628 N N . CYS A 1 197 ? -3.428 6.939 -1.199 1.00 84.44 197 CYS A N 1
ATOM 1629 C CA . CYS A 1 197 ? -3.420 6.734 -2.641 1.00 84.44 197 CYS A CA 1
ATOM 1630 C C . CYS A 1 197 ? -4.191 7.813 -3.390 1.00 84.44 197 CYS A C 1
ATOM 1632 O O . CYS A 1 197 ? -5.334 8.120 -3.066 1.00 84.44 197 CYS A O 1
ATOM 1634 N N . GLY A 1 198 ? -3.563 8.378 -4.414 1.00 80.44 198 GLY A N 1
ATOM 1635 C CA . GLY A 1 198 ? -4.124 9.469 -5.198 1.00 80.44 198 GLY A CA 1
ATOM 1636 C C . GLY A 1 198 ? -3.026 10.327 -5.800 1.00 80.44 198 GLY A C 1
ATOM 1637 O O . GLY A 1 198 ? -1.867 9.917 -5.857 1.00 80.44 198 GLY A O 1
ATOM 1638 N N . THR A 1 199 ? -3.381 11.530 -6.238 1.00 77.75 199 THR A N 1
ATOM 1639 C CA . THR A 1 199 ? -2.405 12.478 -6.783 1.00 77.75 199 THR A CA 1
ATOM 1640 C C . THR A 1 199 ? -1.537 13.047 -5.666 1.00 77.75 199 THR A C 1
ATOM 1642 O O . THR A 1 199 ? -2.049 13.737 -4.779 1.00 77.75 199 THR A O 1
ATOM 1645 N N . TRP A 1 200 ? -0.234 12.779 -5.724 1.00 74.25 200 TRP A N 1
ATOM 1646 C CA . TRP A 1 200 ? 0.737 13.198 -4.717 1.00 74.25 200 TRP A CA 1
ATOM 1647 C C . TRP A 1 200 ? 1.871 14.027 -5.333 1.00 74.25 200 TRP A C 1
ATOM 1649 O O . TRP A 1 200 ? 2.592 13.562 -6.219 1.00 74.25 200 TRP A O 1
ATOM 1659 N N . PHE A 1 201 ? 2.050 15.247 -4.821 1.00 75.69 201 PHE A N 1
ATOM 1660 C CA . PHE A 1 201 ? 3.093 16.189 -5.232 1.00 75.69 201 PHE A CA 1
ATOM 1661 C C . PHE A 1 201 ? 3.919 16.577 -3.999 1.00 75.69 201 PHE A C 1
ATOM 1663 O O . PHE A 1 201 ? 3.554 17.537 -3.334 1.00 75.69 201 PHE A O 1
ATOM 1670 N N . PRO A 1 202 ? 4.993 15.839 -3.655 1.00 70.44 202 PRO A N 1
ATOM 1671 C CA . PRO A 1 202 ? 5.746 16.055 -2.414 1.00 70.44 202 PRO A CA 1
ATOM 1672 C C . PRO A 1 202 ? 6.183 17.511 -2.204 1.00 70.44 202 PRO A C 1
ATOM 1674 O O . PRO A 1 202 ? 6.133 18.007 -1.085 1.00 70.44 202 PRO A O 1
ATOM 1677 N N . ASP A 1 203 ? 6.545 18.197 -3.292 1.00 69.44 203 ASP A N 1
ATOM 1678 C CA . ASP A 1 203 ? 7.021 19.585 -3.284 1.00 69.44 203 ASP A CA 1
ATOM 1679 C C . ASP A 1 203 ? 5.934 20.606 -2.895 1.00 69.44 203 ASP A C 1
ATOM 1681 O O . ASP A 1 203 ? 6.246 21.735 -2.526 1.00 69.44 203 ASP A O 1
ATOM 1685 N N . GLU A 1 204 ? 4.656 20.225 -2.977 1.00 66.00 204 GLU A N 1
ATOM 1686 C CA . GLU A 1 204 ? 3.512 21.082 -2.643 1.00 66.00 204 GLU A CA 1
ATOM 1687 C C . GLU A 1 204 ? 3.067 20.939 -1.175 1.00 66.00 204 GLU A C 1
ATOM 1689 O O . GLU A 1 204 ? 2.191 21.681 -0.726 1.00 66.00 204 GLU A O 1
ATOM 1694 N N . TYR A 1 205 ? 3.657 20.014 -0.405 1.00 66.94 205 TYR A N 1
ATOM 1695 C CA . TYR A 1 205 ? 3.284 19.777 0.992 1.00 66.94 205 TYR A CA 1
ATOM 1696 C C . TYR A 1 205 ? 4.266 20.432 1.961 1.00 66.94 205 TYR A C 1
ATOM 1698 O O . TYR A 1 205 ? 5.464 20.162 1.949 1.00 66.94 205 TYR A O 1
ATOM 1706 N N . SER A 1 206 ? 3.727 21.254 2.864 1.00 62.19 206 SER A N 1
ATOM 1707 C CA . SER A 1 206 ? 4.472 21.859 3.969 1.00 62.19 206 SER A CA 1
ATOM 1708 C C . SER A 1 206 ? 4.171 21.136 5.285 1.00 62.19 206 SER A C 1
ATOM 1710 O O . SER A 1 206 ? 3.011 21.016 5.686 1.00 62.19 206 SER A O 1
ATOM 1712 N N . ASN A 1 207 ? 5.225 20.717 5.995 1.00 63.66 207 ASN A N 1
ATOM 1713 C CA . ASN A 1 207 ? 5.150 20.178 7.362 1.00 63.66 207 ASN A CA 1
ATOM 1714 C C . ASN A 1 207 ? 4.884 21.258 8.430 1.00 63.66 207 ASN A C 1
ATOM 1716 O O . ASN A 1 207 ? 4.914 20.963 9.621 1.00 63.66 207 ASN A O 1
ATOM 1720 N N . GLU A 1 208 ? 4.641 22.507 8.034 1.00 61.16 208 GLU A N 1
ATOM 1721 C CA . GLU A 1 208 ? 4.436 23.624 8.964 1.00 61.16 208 GLU A CA 1
ATOM 1722 C C . GLU A 1 208 ? 3.062 23.603 9.655 1.00 61.16 208 GLU A C 1
ATOM 1724 O O . GLU A 1 208 ? 2.841 24.363 10.595 1.00 61.16 208 GLU A O 1
ATOM 1729 N N . HIS A 1 209 ? 2.138 22.739 9.222 1.00 62.06 209 HIS A N 1
ATOM 1730 C CA . HIS A 1 209 ? 0.784 22.662 9.773 1.00 62.06 209 HIS A CA 1
ATOM 1731 C C . HIS A 1 209 ? 0.653 21.509 10.772 1.00 62.06 209 HIS A C 1
ATOM 1733 O O . HIS A 1 209 ? 1.066 20.381 10.496 1.00 62.06 209 HIS A O 1
ATOM 1739 N N . PHE A 1 210 ? 0.047 21.790 11.930 1.00 61.53 210 PHE A N 1
ATOM 1740 C CA . PHE A 1 210 ? -0.239 20.789 12.953 1.00 61.53 210 PHE A CA 1
ATOM 1741 C C . PHE A 1 210 ? -1.571 20.062 12.667 1.00 61.53 210 PHE A C 1
ATOM 1743 O O . PHE A 1 210 ? -2.559 20.723 12.341 1.00 61.53 210 PHE A O 1
ATOM 1750 N N . PRO A 1 211 ? -1.640 18.729 12.831 1.00 71.31 211 PRO A N 1
ATOM 1751 C CA . PRO A 1 211 ? -0.524 17.855 13.171 1.00 71.31 211 PRO A CA 1
ATOM 1752 C C . PRO A 1 211 ? 0.368 17.518 11.954 1.00 71.31 211 PRO A C 1
ATOM 1754 O O . PRO A 1 211 ? -0.163 17.177 10.891 1.00 71.31 211 PRO A O 1
ATOM 1757 N N . PRO A 1 212 ? 1.710 17.550 12.098 1.00 80.06 212 PRO A N 1
ATOM 1758 C CA . PRO A 1 212 ? 2.633 17.256 11.002 1.00 80.06 212 PRO A CA 1
ATOM 1759 C C . PRO A 1 212 ? 2.538 15.788 10.572 1.00 80.06 212 PRO A C 1
ATOM 1761 O O . PRO A 1 212 ? 2.147 14.918 11.360 1.00 80.06 212 PRO A O 1
ATOM 1764 N N . MET A 1 213 ? 2.922 15.491 9.328 1.00 82.00 213 MET A N 1
ATOM 1765 C CA . MET A 1 213 ? 3.020 14.104 8.864 1.00 82.00 213 MET A CA 1
ATOM 1766 C C . MET A 1 213 ? 4.037 13.326 9.707 1.00 82.00 213 MET A C 1
ATOM 1768 O O . MET A 1 213 ? 5.078 13.859 10.091 1.00 82.00 213 MET A O 1
ATOM 1772 N N . ILE A 1 214 ? 3.723 12.067 10.000 1.00 81.62 214 ILE A N 1
ATOM 1773 C CA . ILE A 1 214 ? 4.567 11.162 10.789 1.00 81.62 214 ILE A CA 1
ATOM 1774 C C . ILE A 1 214 ? 5.072 10.006 9.921 1.00 81.62 214 ILE A C 1
ATOM 1776 O O . ILE A 1 214 ? 4.440 9.644 8.930 1.00 81.62 214 ILE A O 1
ATOM 1780 N N . SER A 1 215 ? 6.213 9.426 10.287 1.00 80.69 215 SER A N 1
ATOM 1781 C CA . SER A 1 215 ? 6.704 8.179 9.685 1.00 80.69 215 SER A CA 1
ATOM 1782 C C . SER A 1 215 ? 6.110 6.971 10.435 1.00 80.69 215 SER A C 1
ATOM 1784 O O . SER A 1 215 ? 5.918 7.068 11.651 1.00 80.69 215 SER A O 1
ATOM 1786 N N . PRO A 1 216 ? 5.804 5.853 9.747 1.00 82.69 216 PRO A N 1
ATOM 1787 C CA . PRO A 1 216 ? 5.922 5.661 8.299 1.00 82.69 216 PRO A CA 1
ATOM 1788 C C . PRO A 1 216 ? 4.858 6.402 7.477 1.00 82.69 216 PRO A C 1
ATOM 1790 O O . PRO A 1 216 ? 3.686 6.425 7.856 1.00 82.69 216 PRO A O 1
ATOM 1793 N N . PHE A 1 217 ? 5.249 6.970 6.327 1.00 85.44 217 PHE A N 1
ATOM 1794 C CA . PHE A 1 217 ? 4.314 7.565 5.360 1.00 85.44 217 PHE A CA 1
ATOM 1795 C C . PHE A 1 217 ? 4.270 6.750 4.063 1.00 85.44 217 PHE A C 1
ATOM 1797 O O . PHE A 1 217 ? 5.054 6.956 3.137 1.00 85.44 217 PHE A O 1
ATOM 1804 N N . ASN A 1 218 ? 3.317 5.822 3.972 1.00 86.25 218 ASN A N 1
ATOM 1805 C CA . ASN A 1 218 ? 3.173 4.979 2.786 1.00 86.25 218 ASN A CA 1
ATOM 1806 C C . ASN A 1 218 ? 2.243 5.634 1.762 1.00 86.25 218 ASN A C 1
ATOM 1808 O O . ASN A 1 218 ? 1.124 6.022 2.112 1.00 86.25 218 ASN A O 1
ATOM 1812 N N . TYR A 1 219 ? 2.659 5.703 0.495 1.00 86.56 219 TYR A N 1
ATOM 1813 C CA . TYR A 1 219 ? 1.826 6.277 -0.562 1.00 86.56 219 TYR A CA 1
ATOM 1814 C C . TYR A 1 219 ? 1.921 5.553 -1.909 1.00 86.56 219 TYR A C 1
ATOM 1816 O O . TYR A 1 219 ? 2.943 4.958 -2.249 1.00 86.56 219 TYR A O 1
ATOM 1824 N N . ILE A 1 220 ? 0.851 5.664 -2.701 1.00 84.88 220 ILE A N 1
ATOM 1825 C CA . ILE A 1 220 ? 0.766 5.260 -4.109 1.00 84.88 220 ILE A CA 1
ATOM 1826 C C . ILE A 1 220 ? 0.311 6.469 -4.923 1.00 84.88 220 ILE A C 1
ATOM 1828 O O . ILE A 1 220 ? -0.812 6.948 -4.757 1.00 84.88 220 ILE A O 1
ATOM 1832 N N . ASN A 1 221 ? 1.168 6.951 -5.823 1.00 84.12 221 ASN A N 1
ATOM 1833 C CA . ASN A 1 221 ? 0.814 8.065 -6.696 1.00 84.12 221 ASN A CA 1
ATOM 1834 C C . ASN A 1 221 ? 0.029 7.583 -7.922 1.00 84.12 221 ASN A C 1
ATOM 1836 O O . ASN A 1 221 ? 0.526 6.748 -8.686 1.00 84.12 221 ASN A O 1
ATOM 1840 N N . LEU A 1 222 ? -1.149 8.168 -8.129 1.00 78.19 222 LEU A N 1
ATOM 1841 C CA . LEU A 1 222 ? -1.962 8.030 -9.338 1.00 78.19 222 LEU A CA 1
ATOM 1842 C C . LEU A 1 222 ? -2.105 9.383 -10.030 1.00 78.19 222 LEU A C 1
ATOM 1844 O O . LEU A 1 222 ? -2.158 10.418 -9.367 1.00 78.19 222 LEU A O 1
ATOM 1848 N N . SER A 1 223 ? -2.167 9.384 -11.363 1.00 75.75 223 SER A N 1
ATOM 1849 C CA . SER A 1 223 ? -2.338 10.631 -12.117 1.00 75.75 223 SER A CA 1
ATOM 1850 C C . SER A 1 223 ? -3.744 11.226 -11.924 1.00 75.75 223 SER A C 1
ATOM 1852 O O . SER A 1 223 ? -4.675 10.546 -11.485 1.00 75.75 223 SER A O 1
ATOM 1854 N N . LYS A 1 224 ? -3.923 12.508 -12.274 1.00 75.44 224 LYS A N 1
ATOM 1855 C CA . LYS A 1 224 ? -5.242 13.172 -12.230 1.00 75.44 224 LYS A CA 1
ATOM 1856 C C . LYS A 1 224 ? -6.236 12.494 -13.176 1.00 75.44 224 LYS A C 1
ATOM 1858 O O . LYS A 1 224 ? -7.403 12.317 -12.837 1.00 75.44 224 LYS A O 1
ATOM 1863 N N . GLU A 1 225 ? -5.755 12.091 -14.348 1.00 72.31 225 GLU A N 1
ATOM 1864 C CA . GLU A 1 225 ? -6.523 11.378 -15.368 1.00 72.31 225 GLU A CA 1
ATOM 1865 C C . GLU A 1 225 ? -6.912 9.976 -14.895 1.00 72.31 225 GLU A C 1
ATOM 1867 O O . GLU A 1 225 ? -8.004 9.511 -15.207 1.00 72.31 225 GLU A O 1
ATOM 1872 N N . GLU A 1 226 ? -6.042 9.315 -14.125 1.00 71.44 226 GLU A N 1
ATOM 1873 C CA . GLU A 1 226 ? -6.334 8.013 -13.531 1.00 71.44 226 GLU A CA 1
ATOM 1874 C C . GLU A 1 226 ? -7.317 8.118 -12.378 1.00 71.44 226 GLU A C 1
ATOM 1876 O O . GLU A 1 226 ? -8.222 7.307 -12.319 1.00 71.44 226 GLU A O 1
ATOM 1881 N N . MET A 1 227 ? -7.194 9.092 -11.474 1.00 71.69 227 MET A N 1
ATOM 1882 C CA . MET A 1 227 ? -8.150 9.206 -10.370 1.00 71.69 227 MET A CA 1
ATOM 1883 C C . MET A 1 227 ? -9.550 9.592 -10.845 1.00 71.69 227 MET A C 1
ATOM 1885 O O . MET A 1 227 ? -10.503 9.154 -10.208 1.00 71.69 227 MET A O 1
ATOM 1889 N N . HIS A 1 228 ? -9.660 10.361 -11.940 1.00 69.06 228 HIS A N 1
ATOM 1890 C CA . HIS A 1 228 ? -10.893 10.865 -12.563 1.00 69.06 228 HIS A CA 1
ATOM 1891 C C . HIS A 1 228 ? -12.069 10.964 -11.588 1.00 69.06 228 HIS A C 1
ATOM 1893 O O . HIS A 1 228 ? -12.917 10.080 -11.528 1.00 69.06 228 HIS A O 1
ATOM 1899 N N . GLU A 1 229 ? -12.091 12.015 -10.774 1.00 66.31 229 GLU A N 1
ATOM 1900 C CA . GLU A 1 229 ? -13.166 12.269 -9.804 1.00 66.31 229 GLU A CA 1
ATOM 1901 C C . GLU A 1 229 ? -13.392 11.149 -8.762 1.00 66.31 229 GLU A C 1
ATOM 1903 O O . GLU A 1 229 ? -14.458 11.032 -8.164 1.00 66.31 229 GLU A O 1
ATOM 1908 N N . GLY A 1 230 ? -12.379 10.315 -8.518 1.00 62.19 230 GLY A N 1
ATOM 1909 C CA . GLY A 1 230 ? -12.437 9.162 -7.622 1.00 62.19 230 GLY A CA 1
ATOM 1910 C C . GLY A 1 230 ? -13.011 7.889 -8.255 1.00 62.19 230 GLY A C 1
ATOM 1911 O O . GLY A 1 230 ? -12.984 6.844 -7.603 1.00 62.19 230 GLY A O 1
ATOM 1912 N N . TYR A 1 231 ? -13.476 7.918 -9.512 1.00 62.81 231 TYR A N 1
ATOM 1913 C CA . TYR A 1 231 ? -14.097 6.759 -10.174 1.00 62.81 231 TYR A CA 1
ATOM 1914 C C . TYR A 1 231 ? -13.177 5.534 -10.236 1.00 62.81 231 TYR A C 1
ATOM 1916 O O . TYR A 1 231 ? -13.646 4.401 -10.112 1.00 62.81 231 TYR A O 1
ATOM 1924 N N . PHE A 1 232 ? -11.866 5.738 -10.388 1.00 65.75 232 PHE A N 1
ATOM 1925 C CA . PHE A 1 232 ? -10.900 4.638 -10.475 1.00 65.75 232 PHE A CA 1
ATOM 1926 C C . PHE A 1 232 ? -10.053 4.471 -9.210 1.00 65.75 232 PHE A C 1
ATOM 1928 O O . PHE A 1 232 ? -8.982 3.865 -9.250 1.00 65.75 232 PHE A O 1
ATOM 1935 N N . ALA A 1 233 ? -10.557 4.923 -8.058 1.00 67.69 233 ALA A N 1
ATOM 1936 C CA . ALA A 1 233 ? -9.914 4.710 -6.761 1.00 67.69 233 ALA A CA 1
ATOM 1937 C C . ALA A 1 233 ? -9.645 3.216 -6.457 1.00 67.69 233 ALA A C 1
ATOM 1939 O O . ALA A 1 233 ? -8.700 2.884 -5.743 1.00 67.69 233 ALA A O 1
ATOM 1940 N N . TYR A 1 234 ? -10.399 2.289 -7.068 1.00 70.69 234 TYR A N 1
ATOM 1941 C CA . TYR A 1 234 ? -10.146 0.842 -6.977 1.00 70.69 234 TYR A CA 1
ATOM 1942 C C . TYR A 1 234 ? -8.753 0.425 -7.488 1.00 70.69 234 TYR A C 1
ATOM 1944 O O . TYR A 1 234 ? -8.261 -0.655 -7.155 1.00 70.69 234 TYR A O 1
ATOM 1952 N N . TYR A 1 235 ? -8.097 1.251 -8.307 1.00 73.62 235 TYR A N 1
ATOM 1953 C CA . TYR A 1 235 ? -6.753 0.972 -8.801 1.00 73.62 235 TYR A CA 1
ATOM 1954 C C . TYR A 1 235 ? -5.710 1.015 -7.674 1.00 73.62 235 TYR A C 1
ATOM 1956 O O . TYR A 1 235 ? -4.765 0.227 -7.682 1.00 73.62 235 TYR A O 1
ATOM 1964 N N . CYS A 1 236 ? -5.932 1.844 -6.649 1.00 77.19 236 CYS A N 1
ATOM 1965 C CA . CYS A 1 236 ? -5.140 1.855 -5.419 1.00 77.19 236 CYS A CA 1
ATOM 1966 C C . CYS A 1 236 ? -5.118 0.480 -4.754 1.00 77.19 236 CYS A C 1
ATOM 1968 O O . CYS A 1 236 ? -4.063 -0.071 -4.449 1.00 77.19 236 CYS A O 1
ATOM 1970 N N . LEU A 1 237 ? -6.303 -0.106 -4.618 1.00 74.06 237 LEU A N 1
ATOM 1971 C CA . LEU A 1 237 ? -6.505 -1.427 -4.050 1.00 74.06 237 LEU A CA 1
ATOM 1972 C C . LEU A 1 237 ? -5.803 -2.522 -4.868 1.00 74.06 237 LEU A C 1
ATOM 1974 O O . LEU A 1 237 ? -5.128 -3.387 -4.305 1.00 74.06 237 LEU A O 1
ATOM 1978 N N . ALA A 1 238 ? -5.911 -2.465 -6.198 1.00 72.12 238 ALA A N 1
ATOM 1979 C CA . ALA A 1 238 ? -5.194 -3.389 -7.073 1.00 72.12 238 ALA A CA 1
ATOM 1980 C C . ALA A 1 238 ? -3.669 -3.297 -6.875 1.00 72.12 238 ALA A C 1
ATOM 1982 O O . ALA A 1 238 ? -2.995 -4.324 -6.827 1.00 72.12 238 ALA A O 1
ATOM 1983 N N . LYS A 1 239 ? -3.129 -2.086 -6.693 1.00 75.19 239 LYS A N 1
ATOM 1984 C CA . LYS A 1 239 ? -1.694 -1.877 -6.465 1.00 75.19 239 LYS A CA 1
ATOM 1985 C C . LYS A 1 239 ? -1.222 -2.375 -5.107 1.00 75.19 239 LYS A C 1
ATOM 1987 O O . LYS A 1 239 ? -0.195 -3.041 -5.064 1.00 75.19 239 LYS A O 1
ATOM 1992 N N . VAL A 1 240 ? -1.961 -2.125 -4.027 1.00 75.69 240 VAL A N 1
ATOM 1993 C CA . VAL A 1 240 ? -1.600 -2.670 -2.705 1.00 75.69 240 VAL A CA 1
ATOM 1994 C C . VAL A 1 240 ? -1.622 -4.200 -2.721 1.00 75.69 240 VAL A C 1
ATOM 1996 O O . VAL A 1 240 ? -0.732 -4.838 -2.164 1.00 75.69 240 VAL A O 1
ATOM 1999 N N . LYS A 1 241 ? -2.574 -4.811 -3.436 1.00 68.19 241 LYS A N 1
ATOM 2000 C CA . LYS A 1 241 ? -2.587 -6.264 -3.651 1.00 68.19 241 LYS A CA 1
ATOM 2001 C C . LYS A 1 241 ? -1.309 -6.760 -4.341 1.00 68.19 241 LYS A C 1
ATOM 2003 O O . LYS A 1 241 ? -0.727 -7.751 -3.903 1.00 68.19 241 LYS A O 1
ATOM 2008 N N . ASP A 1 242 ? -0.852 -6.073 -5.385 1.00 69.00 242 ASP A N 1
ATOM 2009 C CA . ASP A 1 242 ? 0.376 -6.450 -6.096 1.00 69.00 242 ASP A CA 1
ATOM 2010 C C . ASP A 1 242 ? 1.636 -6.363 -5.206 1.00 69.00 242 ASP A C 1
ATOM 2012 O O . ASP A 1 242 ? 2.623 -7.042 -5.493 1.00 69.00 242 ASP A O 1
ATOM 2016 N N . MET A 1 243 ? 1.603 -5.599 -4.102 1.00 72.81 243 MET A N 1
ATOM 2017 C CA . MET A 1 243 ? 2.723 -5.474 -3.152 1.00 72.81 243 MET A CA 1
ATOM 2018 C C . MET A 1 243 ? 2.930 -6.702 -2.260 1.00 72.81 243 MET A C 1
ATOM 2020 O O . MET A 1 243 ? 4.012 -6.847 -1.697 1.00 72.81 243 MET A O 1
ATOM 2024 N N . ARG A 1 244 ? 1.934 -7.594 -2.130 1.00 69.00 244 ARG A N 1
ATOM 2025 C CA . ARG A 1 244 ? 2.032 -8.851 -1.354 1.00 69.00 244 ARG A CA 1
ATOM 2026 C C . ARG A 1 244 ? 2.559 -8.660 0.078 1.00 69.00 244 ARG A C 1
ATOM 2028 O O . ARG A 1 244 ? 3.472 -9.360 0.514 1.00 69.00 244 ARG A O 1
ATOM 2035 N N . LEU A 1 245 ? 1.983 -7.711 0.815 1.00 71.31 245 LEU A N 1
ATOM 2036 C CA . LEU A 1 245 ? 2.378 -7.412 2.195 1.00 71.31 245 LEU A CA 1
ATOM 2037 C C . LEU A 1 245 ? 2.130 -8.631 3.106 1.00 71.31 245 LEU A C 1
ATOM 2039 O O . LEU A 1 245 ? 0.988 -9.012 3.354 1.00 71.31 245 LEU A O 1
ATOM 2043 N N . GLY A 1 246 ? 3.208 -9.250 3.600 1.00 54.72 246 GLY A N 1
ATOM 2044 C CA . GLY A 1 246 ? 3.181 -10.582 4.227 1.00 54.72 246 GLY A CA 1
ATOM 2045 C C . GLY A 1 246 ? 2.413 -10.709 5.551 1.00 54.72 246 GLY A C 1
ATOM 2046 O O . GLY A 1 246 ? 2.112 -11.825 5.962 1.00 54.72 246 GLY A O 1
ATOM 2047 N N . HIS A 1 247 ? 2.067 -9.593 6.204 1.00 61.81 247 HIS A N 1
ATOM 2048 C CA . HIS A 1 247 ? 1.341 -9.559 7.485 1.00 61.81 247 HIS A CA 1
ATOM 2049 C C . HIS A 1 247 ? -0.095 -9.014 7.366 1.00 61.81 247 HIS A C 1
ATOM 2051 O O . HIS A 1 247 ? -0.727 -8.731 8.380 1.00 61.81 247 HIS A O 1
ATOM 2057 N N . VAL A 1 248 ? -0.622 -8.872 6.144 1.00 62.84 248 VAL A N 1
ATOM 2058 C CA . VAL A 1 248 ? -1.965 -8.329 5.891 1.00 62.84 248 VAL A CA 1
ATOM 2059 C C . VAL A 1 248 ? -2.928 -9.432 5.429 1.00 62.84 248 VAL A C 1
ATOM 2061 O O . VAL A 1 248 ? -2.676 -10.136 4.454 1.00 62.84 248 VAL A O 1
ATOM 2064 N N . LYS A 1 249 ? -4.069 -9.575 6.108 1.00 61.31 249 LYS A N 1
ATOM 2065 C CA . LYS A 1 249 ? -5.169 -10.502 5.819 1.00 61.31 249 LYS A CA 1
ATOM 2066 C C . LYS A 1 249 ? -6.230 -9.820 4.942 1.00 61.31 249 LYS A C 1
ATOM 2068 O O . LYS A 1 249 ? -7.167 -9.217 5.445 1.00 61.31 249 LYS A O 1
ATOM 2073 N N . GLY A 1 250 ? -6.154 -9.994 3.622 1.00 53.06 250 GLY A N 1
ATOM 2074 C CA . GLY A 1 250 ? -7.103 -9.402 2.653 1.00 53.06 250 GLY A CA 1
ATOM 2075 C C . GLY A 1 250 ? -8.470 -10.102 2.490 1.00 53.06 250 GLY A C 1
ATOM 2076 O O . GLY A 1 250 ? -9.267 -9.766 1.614 1.00 53.06 250 GLY A O 1
ATOM 2077 N N . TYR A 1 251 ? -8.780 -11.113 3.303 1.00 55.38 251 TYR A N 1
ATOM 2078 C CA . TYR A 1 251 ? -9.988 -11.926 3.107 1.00 55.38 251 TYR A CA 1
ATOM 2079 C C . TYR A 1 251 ? -11.291 -11.119 3.274 1.00 55.38 251 TYR A C 1
ATOM 2081 O O . TYR A 1 251 ? -12.229 -11.284 2.496 1.00 55.38 251 TYR A O 1
ATOM 2089 N N . VAL A 1 252 ? -11.358 -10.216 4.260 1.00 54.41 252 VAL A N 1
ATOM 2090 C CA . VAL A 1 252 ? -12.575 -9.431 4.550 1.00 54.41 252 VAL A CA 1
ATOM 2091 C C . VAL A 1 252 ? -12.875 -8.424 3.433 1.00 54.41 252 VAL A C 1
ATOM 2093 O O . VAL A 1 252 ? -14.025 -8.289 3.011 1.00 54.41 252 VAL A O 1
ATOM 2096 N N . ALA A 1 253 ? -11.855 -7.764 2.888 1.00 53.78 253 ALA A N 1
ATOM 2097 C CA . ALA A 1 253 ? -12.014 -6.865 1.750 1.00 53.78 253 ALA A CA 1
ATOM 2098 C C . ALA A 1 253 ? -12.460 -7.567 0.475 1.00 53.78 253 ALA A C 1
ATOM 2100 O O . ALA A 1 253 ? -13.233 -7.008 -0.303 1.00 53.78 253 ALA A O 1
ATOM 2101 N N . ALA A 1 254 ? -11.934 -8.769 0.232 1.00 58.75 254 ALA A N 1
ATOM 2102 C CA . ALA A 1 254 ? -12.309 -9.561 -0.924 1.00 58.75 254 ALA A CA 1
ATOM 2103 C C . ALA A 1 254 ? -13.801 -9.891 -0.893 1.00 58.75 254 ALA A C 1
ATOM 2105 O O . ALA A 1 254 ? -14.466 -9.759 -1.918 1.00 58.75 254 ALA A O 1
ATOM 2106 N N . VAL A 1 255 ? -14.340 -10.200 0.292 1.00 62.16 255 VAL A N 1
ATOM 2107 C CA . VAL A 1 255 ? -15.784 -10.380 0.505 1.00 62.16 255 VAL A CA 1
ATOM 2108 C C . VAL A 1 255 ? -16.555 -9.099 0.180 1.00 62.16 255 VAL A C 1
ATOM 2110 O O . VAL A 1 255 ? -17.504 -9.143 -0.600 1.00 62.16 255 VAL A O 1
ATOM 2113 N N . LYS A 1 256 ? -16.137 -7.940 0.705 1.00 58.56 256 LYS A N 1
ATOM 2114 C CA . LYS A 1 256 ? -16.810 -6.660 0.410 1.00 58.56 256 LYS A CA 1
ATOM 2115 C C . LYS A 1 256 ? -16.732 -6.270 -1.069 1.00 58.56 256 LYS A C 1
ATOM 2117 O O . LYS A 1 256 ? -17.712 -5.806 -1.639 1.00 58.56 256 LYS A O 1
ATOM 2122 N N . SER A 1 257 ? -15.576 -6.454 -1.697 1.00 60.66 257 SER A N 1
ATOM 2123 C CA . SER A 1 257 ? -15.370 -6.134 -3.112 1.00 60.66 257 SER A CA 1
ATOM 2124 C C . SER A 1 257 ? -16.193 -7.046 -4.008 1.00 60.66 257 SER A C 1
ATOM 2126 O O . SER A 1 257 ? -16.770 -6.578 -4.984 1.00 60.66 257 SER A O 1
ATOM 2128 N N . LEU A 1 258 ? -16.308 -8.328 -3.653 1.00 74.62 258 LEU A N 1
ATOM 2129 C CA . LEU A 1 258 ? -17.216 -9.238 -4.334 1.00 74.62 258 LEU A CA 1
ATOM 2130 C C . LEU A 1 258 ? -18.663 -8.741 -4.240 1.00 74.62 258 LEU A C 1
ATOM 2132 O O . LEU A 1 258 ? -19.335 -8.659 -5.265 1.00 74.62 258 LEU A O 1
ATOM 2136 N N . ALA A 1 259 ? -19.107 -8.318 -3.052 1.00 69.62 259 ALA A N 1
ATOM 2137 C CA . ALA A 1 259 ? -20.440 -7.746 -2.866 1.00 69.62 259 ALA A CA 1
ATOM 2138 C C . ALA A 1 259 ? -20.654 -6.476 -3.714 1.00 69.62 259 ALA A C 1
ATOM 2140 O O . ALA A 1 259 ? -21.732 -6.278 -4.270 1.00 69.62 259 ALA A O 1
ATOM 2141 N N . LEU A 1 260 ? -19.625 -5.644 -3.917 1.00 65.94 260 LEU A N 1
ATOM 2142 C CA . LEU A 1 260 ? -19.727 -4.508 -4.839 1.00 65.94 260 LEU A CA 1
ATOM 2143 C C . LEU A 1 260 ? -20.014 -4.948 -6.281 1.00 65.94 260 LEU A C 1
ATOM 2145 O O . LEU A 1 260 ? -20.876 -4.356 -6.929 1.00 65.94 260 LEU A O 1
ATOM 2149 N N . PHE A 1 261 ? -19.323 -5.975 -6.782 1.00 72.44 261 PHE A N 1
ATOM 2150 C CA . PHE A 1 261 ? -19.515 -6.467 -8.149 1.00 72.44 261 PHE A CA 1
ATOM 2151 C C . PHE A 1 261 ? -20.805 -7.277 -8.325 1.00 72.44 261 PHE A C 1
ATOM 2153 O O . PHE A 1 261 ? -21.446 -7.180 -9.372 1.00 72.44 261 PHE A O 1
ATOM 2160 N N . GLU A 1 262 ? -21.181 -8.095 -7.345 1.00 82.12 262 GLU A N 1
ATOM 2161 C CA . GLU A 1 262 ? -22.270 -9.070 -7.486 1.00 82.12 262 GLU A CA 1
ATOM 2162 C C . GLU A 1 262 ? -23.606 -8.591 -6.909 1.00 82.12 262 GLU A C 1
ATOM 2164 O O . GLU A 1 262 ? -24.659 -9.068 -7.344 1.00 82.12 262 GLU A O 1
ATOM 2169 N N . GLU A 1 263 ? -23.584 -7.620 -5.993 1.00 79.12 263 GLU A N 1
ATOM 2170 C CA . GLU A 1 263 ? -24.770 -7.120 -5.294 1.00 79.12 263 GLU A CA 1
ATOM 2171 C C . GLU A 1 263 ? -25.004 -5.630 -5.579 1.00 79.12 263 GLU A C 1
ATOM 2173 O O . GLU A 1 263 ? -25.977 -5.287 -6.254 1.00 79.12 263 GLU A O 1
ATOM 2178 N N . THR A 1 264 ? -24.107 -4.746 -5.130 1.00 65.06 264 THR A N 1
ATOM 2179 C CA . THR A 1 264 ? -24.318 -3.284 -5.145 1.00 65.06 264 THR A CA 1
ATOM 2180 C C . THR A 1 264 ? -24.358 -2.704 -6.558 1.00 65.06 264 THR A C 1
ATOM 2182 O O . THR A 1 264 ? -25.306 -2.015 -6.926 1.00 65.06 264 THR A O 1
ATOM 2185 N N . TYR A 1 265 ? -23.347 -3.004 -7.375 1.00 68.50 265 TYR A N 1
ATOM 2186 C CA . TYR A 1 265 ? -23.197 -2.498 -8.745 1.00 68.50 265 TYR A CA 1
ATOM 2187 C C . TYR A 1 265 ? -23.444 -3.592 -9.786 1.00 68.50 265 TYR A C 1
ATOM 2189 O O . TYR A 1 265 ? -22.905 -3.574 -10.897 1.00 68.50 265 TYR A O 1
ATOM 2197 N N . LYS A 1 266 ? -24.300 -4.557 -9.441 1.00 77.75 266 LYS A N 1
ATOM 2198 C CA . LYS A 1 266 ? -24.670 -5.682 -10.306 1.00 77.75 266 LYS A CA 1
ATOM 2199 C C . LYS A 1 266 ? -25.158 -5.243 -11.691 1.00 77.75 266 LYS A C 1
ATOM 2201 O O . LYS A 1 266 ? -24.930 -5.940 -12.678 1.00 77.75 266 LYS A O 1
ATOM 2206 N N . TYR A 1 267 ? -25.832 -4.096 -11.761 1.00 78.56 267 TYR A N 1
ATOM 2207 C CA . TYR A 1 267 ? -26.436 -3.569 -12.987 1.00 78.56 267 TYR A CA 1
ATOM 2208 C C . TYR A 1 267 ? -25.667 -2.389 -13.599 1.00 78.56 267 TYR A C 1
ATOM 2210 O O . TYR A 1 267 ? -26.096 -1.874 -14.628 1.00 78.56 267 TYR A O 1
ATOM 2218 N N . ASP A 1 268 ? -24.543 -1.968 -13.006 1.00 68.50 268 ASP A N 1
ATOM 2219 C CA . ASP A 1 268 ? -23.728 -0.876 -13.542 1.00 68.50 268 ASP A CA 1
ATOM 2220 C C . ASP A 1 2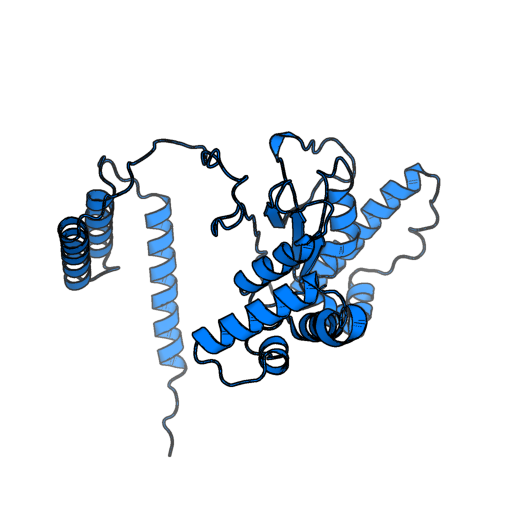68 ? -22.861 -1.369 -14.726 1.00 68.50 268 ASP A C 1
ATOM 2222 O O . ASP A 1 268 ? -22.011 -2.250 -14.545 1.00 68.50 268 ASP A O 1
ATOM 2226 N N . PRO A 1 269 ? -23.033 -0.831 -15.950 1.00 63.97 269 PRO A N 1
ATOM 2227 C CA . PRO A 1 269 ? -22.335 -1.334 -17.137 1.00 63.97 269 PRO A CA 1
ATOM 2228 C C . PRO A 1 269 ? -20.808 -1.179 -17.085 1.00 63.97 269 PRO A C 1
ATOM 2230 O O . PRO A 1 269 ? -20.078 -2.009 -17.647 1.00 63.97 269 PRO A O 1
ATOM 2233 N N . SER A 1 270 ? -20.316 -0.131 -16.425 1.00 53.19 270 SER A N 1
ATOM 2234 C CA . SER A 1 270 ? -18.890 0.182 -16.319 1.00 53.19 270 SER A CA 1
ATOM 2235 C C . SER A 1 270 ? -18.215 -0.774 -15.343 1.00 53.19 270 SER A C 1
ATOM 2237 O O . SER A 1 270 ? -17.221 -1.421 -15.689 1.00 53.19 270 SER A O 1
ATOM 2239 N N . VAL A 1 271 ? -18.816 -0.968 -14.168 1.00 54.16 271 VAL A N 1
ATOM 2240 C CA . VAL A 1 271 ? -18.320 -1.902 -13.148 1.00 54.16 271 VAL A CA 1
ATOM 2241 C C . VAL A 1 271 ? -18.352 -3.346 -13.662 1.00 54.16 271 VAL A C 1
ATOM 2243 O O . VAL A 1 271 ? -17.369 -4.082 -13.530 1.00 54.16 271 VAL A O 1
ATOM 2246 N N . GLN A 1 272 ? -19.423 -3.752 -14.353 1.00 81.56 272 GLN A N 1
ATOM 2247 C CA . GLN A 1 272 ? -19.513 -5.096 -14.937 1.00 81.56 272 GLN A CA 1
ATOM 2248 C C . GLN A 1 272 ? -18.526 -5.325 -16.089 1.00 81.56 272 GLN A C 1
ATOM 2250 O O . GLN A 1 272 ? -18.108 -6.460 -16.337 1.00 81.56 272 GLN A O 1
ATOM 2255 N N . THR A 1 273 ? -18.107 -4.266 -16.785 1.00 69.94 273 THR A N 1
ATOM 2256 C CA . THR A 1 273 ? -17.047 -4.362 -17.798 1.00 69.94 273 THR A CA 1
ATOM 2257 C C . THR A 1 273 ? -15.701 -4.693 -17.167 1.00 69.94 273 THR A C 1
ATOM 2259 O O . THR A 1 273 ? -15.015 -5.598 -17.646 1.00 69.94 273 THR A O 1
ATOM 2262 N N . VAL A 1 274 ? -15.366 -4.055 -16.044 1.00 61.91 274 VAL A N 1
ATOM 2263 C CA . VAL A 1 274 ? -14.165 -4.386 -15.264 1.00 61.91 274 VAL A CA 1
ATOM 2264 C C . VAL A 1 274 ? -14.225 -5.831 -14.765 1.00 61.91 274 VAL A C 1
ATOM 2266 O O . VAL A 1 274 ? -13.271 -6.590 -14.954 1.00 61.91 274 VAL A O 1
ATOM 2269 N N . TRP A 1 275 ? -15.368 -6.256 -14.217 1.00 78.69 275 TRP A N 1
ATOM 2270 C CA . TRP A 1 275 ? -15.551 -7.632 -13.745 1.00 78.69 275 TRP A CA 1
ATOM 2271 C C . TRP A 1 275 ? 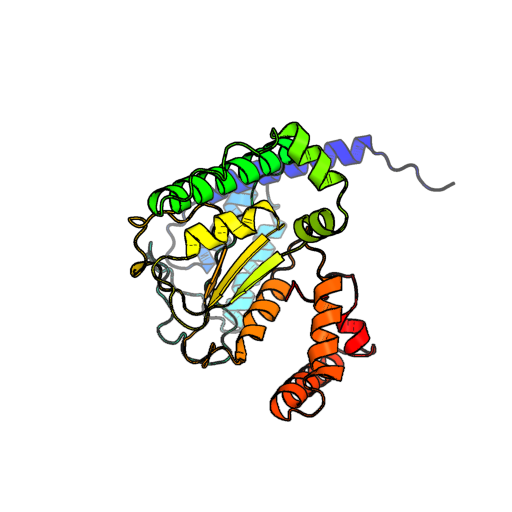-15.384 -8.671 -14.864 1.00 78.69 275 TRP A C 1
ATOM 2273 O O . TRP A 1 275 ? -14.799 -9.740 -14.668 1.00 78.69 275 TRP A O 1
ATOM 2283 N N . ARG A 1 276 ? -15.846 -8.358 -16.080 1.00 83.25 276 ARG A N 1
ATOM 2284 C CA . ARG A 1 276 ? -15.647 -9.207 -17.264 1.00 83.25 276 ARG A CA 1
ATOM 2285 C C . ARG A 1 276 ? -14.177 -9.299 -17.665 1.00 83.25 276 ARG A C 1
ATOM 2287 O O . ARG A 1 276 ? -13.695 -10.406 -17.885 1.00 83.25 276 ARG A O 1
ATOM 2294 N N . HIS A 1 277 ? -13.459 -8.178 -17.701 1.00 71.19 277 HIS A N 1
ATOM 2295 C CA . HIS A 1 277 ? -12.025 -8.176 -18.002 1.00 71.19 277 HIS A CA 1
ATOM 2296 C C . HIS A 1 277 ? -11.222 -8.986 -16.980 1.00 71.19 277 HIS A C 1
ATOM 2298 O O . HIS A 1 277 ? -10.318 -9.728 -17.364 1.00 71.19 277 HIS A O 1
ATOM 2304 N N . PHE A 1 278 ? -11.578 -8.905 -15.694 1.00 71.69 278 PHE A N 1
ATOM 2305 C CA . PHE A 1 278 ? -10.964 -9.732 -14.656 1.00 71.69 278 PHE A CA 1
ATOM 2306 C C . PHE A 1 278 ? -11.170 -11.231 -14.932 1.00 71.69 278 PHE A C 1
ATOM 2308 O O . PHE A 1 278 ? -10.193 -11.977 -15.021 1.00 71.69 278 PHE A O 1
ATOM 2315 N N . LYS A 1 279 ? -12.417 -11.659 -15.186 1.00 80.94 279 LYS A N 1
ATOM 2316 C CA . LYS A 1 279 ? -12.756 -13.044 -15.576 1.00 80.94 279 LYS A CA 1
ATOM 2317 C C . LYS A 1 279 ? -11.981 -13.521 -16.808 1.00 80.94 279 LYS A C 1
ATOM 2319 O O . LYS A 1 279 ? -11.448 -14.629 -16.831 1.00 80.94 279 LYS A O 1
ATOM 2324 N N . GLU A 1 280 ? -11.888 -12.683 -17.836 1.00 76.00 280 GLU A N 1
ATOM 2325 C CA . GLU A 1 280 ? -11.130 -12.995 -19.050 1.00 76.00 280 GLU A CA 1
ATOM 2326 C C . GLU A 1 280 ? -9.626 -13.131 -18.783 1.00 76.00 280 GLU A C 1
ATOM 2328 O O . GLU A 1 280 ? -8.977 -14.013 -19.352 1.00 76.00 280 GLU A O 1
ATOM 2333 N N . GLY A 1 281 ? -9.076 -12.285 -17.909 1.00 66.00 281 GLY A N 1
ATOM 2334 C CA . GLY A 1 281 ? -7.684 -12.344 -17.471 1.00 66.00 281 GLY A CA 1
ATOM 2335 C C . GLY A 1 281 ? -7.351 -13.652 -16.755 1.00 66.00 281 GLY A C 1
ATOM 2336 O O . GLY A 1 281 ? -6.322 -14.258 -17.056 1.00 66.00 281 GLY A O 1
ATOM 2337 N N . LEU A 1 282 ? -8.242 -14.126 -15.877 1.00 72.88 282 LEU A N 1
ATOM 2338 C CA . LEU A 1 282 ? -8.108 -15.428 -15.216 1.00 72.88 282 LEU A CA 1
ATOM 2339 C C . LEU A 1 282 ? -8.081 -16.569 -16.240 1.00 72.88 282 LEU A C 1
ATOM 2341 O O . LEU A 1 282 ? -7.143 -17.368 -16.256 1.00 72.88 282 LEU A O 1
ATOM 2345 N N . ARG A 1 283 ? -9.025 -16.570 -17.189 1.00 76.69 283 ARG A N 1
ATOM 2346 C CA . ARG A 1 283 ? -9.081 -17.587 -18.252 1.00 76.69 283 ARG A CA 1
ATOM 2347 C C . ARG A 1 283 ? -7.804 -17.623 -19.094 1.00 76.69 283 ARG A C 1
ATOM 2349 O O . ARG A 1 283 ? -7.318 -18.697 -19.431 1.00 76.69 283 ARG A O 1
ATOM 2356 N N . LYS A 1 284 ? -7.240 -16.457 -19.432 1.00 75.44 284 LYS A N 1
ATOM 2357 C CA . LYS A 1 284 ? -5.977 -16.360 -20.190 1.00 75.44 284 LYS A CA 1
ATOM 2358 C C . LYS A 1 284 ? -4.771 -16.910 -19.423 1.00 75.44 284 LYS A C 1
ATOM 2360 O O . LYS A 1 284 ? -3.790 -17.288 -20.054 1.00 75.44 284 LYS A O 1
ATOM 2365 N N . LYS A 1 285 ? -4.836 -16.959 -18.092 1.00 68.38 285 LYS A N 1
ATOM 2366 C CA . LYS A 1 285 ? -3.794 -17.520 -17.221 1.00 68.38 285 LYS A CA 1
ATOM 2367 C C . LYS A 1 285 ? -4.019 -18.999 -16.882 1.00 68.38 285 LYS A C 1
ATOM 2369 O O . LYS A 1 285 ? -3.351 -19.508 -15.990 1.00 68.38 285 LYS A O 1
ATOM 2374 N N . ASN A 1 286 ? -4.926 -19.683 -17.586 1.00 80.88 286 ASN A N 1
ATOM 2375 C CA . ASN A 1 286 ? -5.349 -21.056 -17.288 1.00 80.88 286 ASN A CA 1
ATOM 2376 C C . ASN A 1 286 ? -5.895 -21.235 -15.859 1.00 80.88 286 ASN A C 1
ATOM 2378 O O . ASN A 1 286 ? -5.859 -22.339 -15.321 1.00 80.88 286 ASN A O 1
ATOM 2382 N N . GLU A 1 287 ? -6.419 -20.169 -15.249 1.00 78.81 287 GLU A N 1
ATOM 2383 C CA . GLU A 1 287 ? -7.150 -20.290 -13.992 1.00 78.81 287 GLU A CA 1
ATOM 2384 C C . GLU A 1 287 ? -8.546 -20.854 -14.284 1.00 78.81 287 GLU A C 1
ATOM 2386 O O . GLU A 1 287 ? -9.266 -20.352 -15.151 1.00 78.81 287 GLU A O 1
ATOM 2391 N N . THR A 1 288 ? -8.893 -21.938 -13.590 1.00 79.75 288 THR A N 1
ATOM 2392 C CA . THR A 1 288 ? -10.109 -22.735 -13.843 1.00 79.75 288 THR A CA 1
ATOM 2393 C C . THR A 1 288 ? -11.183 -22.522 -12.785 1.00 79.75 288 THR A C 1
ATOM 2395 O O . THR A 1 288 ? -12.343 -22.871 -13.006 1.00 79.75 288 THR A O 1
ATOM 2398 N N . ARG A 1 289 ? -10.808 -21.930 -11.648 1.00 81.88 289 ARG A N 1
ATOM 2399 C CA . ARG A 1 289 ? -11.719 -21.566 -10.564 1.00 81.88 289 ARG A CA 1
ATOM 2400 C C . ARG A 1 289 ? -12.588 -20.369 -10.954 1.00 81.88 289 ARG A C 1
ATOM 2402 O O . ARG A 1 289 ? -12.239 -19.587 -11.842 1.00 81.88 289 ARG A O 1
ATOM 2409 N N . ASN A 1 290 ? -13.733 -20.219 -10.286 1.00 82.88 290 ASN A N 1
ATOM 2410 C CA . ASN A 1 290 ? -14.596 -19.059 -10.492 1.00 82.88 290 ASN A CA 1
ATOM 2411 C C . ASN A 1 290 ? -13.864 -17.782 -10.050 1.00 82.88 290 ASN A C 1
ATOM 2413 O O . ASN A 1 290 ? -13.118 -17.795 -9.076 1.00 82.88 290 ASN A O 1
ATOM 2417 N N . ALA A 1 291 ? -14.099 -16.666 -10.738 1.00 78.88 291 ALA A N 1
ATOM 2418 C CA . ALA A 1 291 ? -13.506 -15.382 -10.387 1.00 78.88 291 ALA A CA 1
ATOM 2419 C C . ALA A 1 291 ? -13.829 -14.958 -8.955 1.00 78.88 291 ALA A C 1
ATOM 2421 O O . ALA A 1 291 ? -12.959 -14.396 -8.302 1.00 78.88 291 ALA A O 1
ATOM 2422 N N . SER A 1 292 ? -15.032 -15.261 -8.467 1.00 81.19 292 SER A N 1
ATOM 2423 C CA . SER A 1 292 ? -15.442 -15.010 -7.084 1.00 81.19 292 SER A CA 1
ATOM 2424 C C . SER A 1 292 ? -14.596 -15.834 -6.107 1.00 81.19 292 SER A C 1
ATOM 2426 O O . SER A 1 292 ? -14.031 -15.279 -5.172 1.00 81.19 292 SER A O 1
ATOM 2428 N N . ASP A 1 293 ? -14.396 -17.125 -6.385 1.00 77.56 293 ASP A N 1
ATOM 2429 C CA . ASP A 1 293 ? -13.577 -18.014 -5.548 1.00 77.56 293 ASP A CA 1
ATOM 2430 C C . ASP A 1 293 ? -12.106 -17.583 -5.544 1.00 77.56 293 ASP A C 1
ATOM 2432 O O . ASP A 1 293 ? -11.480 -17.517 -4.494 1.00 77.56 293 ASP A O 1
ATOM 2436 N N . VAL A 1 294 ? -11.569 -17.217 -6.712 1.00 71.94 294 VAL A N 1
ATOM 2437 C CA . VAL A 1 294 ? -10.199 -16.699 -6.864 1.00 71.94 294 VAL A CA 1
ATOM 2438 C C . VAL A 1 294 ? -10.028 -15.354 -6.160 1.00 71.94 294 VAL A C 1
ATOM 2440 O O . VAL A 1 294 ? -8.948 -15.044 -5.663 1.00 71.94 294 VAL A O 1
ATOM 2443 N N . LEU A 1 295 ? -11.077 -14.530 -6.127 1.00 67.25 295 LEU A N 1
ATOM 2444 C CA . LEU A 1 295 ? -11.056 -13.255 -5.421 1.00 67.25 295 LEU A CA 1
ATOM 2445 C C . LEU A 1 295 ? -11.012 -13.457 -3.906 1.00 67.25 295 LEU A C 1
ATOM 2447 O O . LEU A 1 295 ? -10.324 -12.703 -3.224 1.00 67.25 295 LEU A O 1
ATOM 2451 N N . LEU A 1 296 ? -11.742 -14.455 -3.405 1.00 66.38 296 LEU A N 1
ATOM 2452 C CA . LEU A 1 296 ? -11.889 -14.773 -1.984 1.00 66.38 296 LEU A CA 1
ATOM 2453 C C . LEU A 1 296 ? -10.785 -15.680 -1.425 1.00 66.38 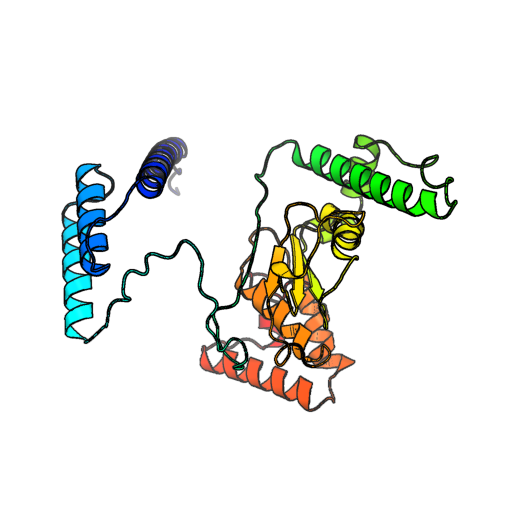296 LEU A C 1
ATOM 2455 O O . LEU A 1 296 ? -10.780 -15.944 -0.220 1.00 66.38 296 LEU A O 1
ATOM 2459 N N . ASP A 1 297 ? -9.874 -16.176 -2.261 1.00 65.19 297 ASP A N 1
ATOM 2460 C CA . ASP A 1 297 ? -8.887 -17.157 -1.824 1.00 65.19 297 ASP A CA 1
ATOM 2461 C C . ASP A 1 297 ? -7.820 -16.544 -0.897 1.00 65.19 297 ASP A C 1
ATOM 2463 O O . ASP A 1 297 ? -7.361 -15.411 -1.068 1.00 65.19 297 ASP A O 1
ATOM 2467 N N . ARG A 1 298 ? -7.472 -17.299 0.151 1.00 53.16 298 ARG A N 1
ATOM 2468 C CA . ARG A 1 298 ? -6.653 -16.857 1.296 1.00 53.16 298 ARG A CA 1
ATOM 2469 C C . ARG A 1 298 ? -5.151 -16.943 1.041 1.00 53.16 298 ARG A C 1
ATOM 2471 O O . ARG A 1 298 ? -4.353 -16.607 1.910 1.00 53.16 298 ARG A O 1
ATOM 2478 N N . ASP A 1 299 ? -4.758 -17.376 -0.141 1.00 46.12 299 ASP A N 1
ATOM 2479 C CA . ASP A 1 299 ? -3.398 -17.610 -0.618 1.00 46.12 299 ASP A CA 1
ATOM 2480 C C . ASP A 1 299 ? -2.720 -16.342 -1.188 1.00 46.12 299 ASP A C 1
ATOM 2482 O O . ASP A 1 299 ? -1.862 -16.407 -2.069 1.00 46.12 299 ASP A O 1
ATOM 2486 N N . GLY A 1 300 ? -3.056 -15.166 -0.639 1.00 38.81 300 GLY A N 1
ATOM 2487 C CA . GLY A 1 300 ? -2.395 -13.891 -0.955 1.00 38.81 300 GLY A CA 1
ATOM 2488 C C . GLY A 1 300 ? -2.911 -13.182 -2.212 1.00 38.81 300 GLY A C 1
ATOM 2489 O O . GLY A 1 300 ? -2.322 -12.187 -2.632 1.00 38.81 300 GLY A O 1
ATOM 2490 N N . TRP A 1 301 ? -4.015 -13.658 -2.805 1.00 40.34 301 TRP A N 1
ATOM 2491 C CA . TRP A 1 301 ? -4.716 -12.998 -3.919 1.00 40.34 301 TRP A CA 1
ATOM 2492 C C . TRP A 1 301 ? -5.956 -12.205 -3.483 1.00 40.34 301 TRP A C 1
ATOM 2494 O O . TRP A 1 301 ? -6.485 -11.416 -4.274 1.00 40.34 301 TRP A O 1
ATOM 2504 N N . SER A 1 302 ? -6.404 -12.354 -2.239 1.00 37.94 302 SER A N 1
ATOM 2505 C CA . SER A 1 302 ? -7.524 -11.599 -1.690 1.00 37.94 3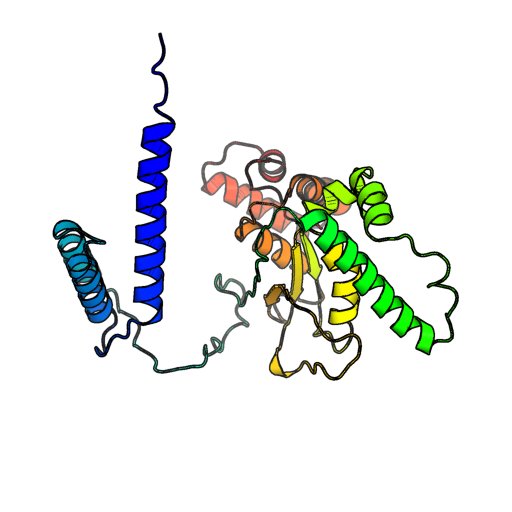02 SER A CA 1
ATOM 2506 C C . SER A 1 302 ? -7.144 -10.139 -1.427 1.00 37.94 302 SER A C 1
ATOM 2508 O O . SER A 1 302 ? -6.205 -9.844 -0.692 1.00 37.94 302 SER A O 1
ATOM 2510 N N . ILE A 1 303 ? -7.893 -9.266 -2.096 1.00 36.47 303 ILE A N 1
ATOM 2511 C CA . ILE A 1 303 ? -7.985 -7.803 -2.017 1.00 36.47 303 ILE A CA 1
ATOM 2512 C C . ILE A 1 303 ? -7.553 -7.227 -0.657 1.00 36.47 303 ILE A C 1
ATOM 2514 O O . ILE A 1 303 ? -8.009 -7.648 0.390 1.00 36.47 303 ILE A O 1
ATOM 2518 N N . SER A 1 304 ? -6.674 -6.232 -0.677 1.00 29.53 304 SER A N 1
ATOM 2519 C CA . SER A 1 304 ? -6.238 -5.486 0.503 1.00 29.53 304 SER A CA 1
ATOM 2520 C C . SER A 1 304 ? -7.204 -4.334 0.802 1.00 29.53 304 SER A C 1
ATOM 2522 O O . SER A 1 304 ? -7.055 -3.282 0.212 1.00 29.53 304 SER A O 1
ATOM 2524 N N . ASP A 1 305 ? -8.182 -4.553 1.678 1.00 31.77 305 ASP A N 1
ATOM 2525 C CA . ASP A 1 305 ? -9.113 -3.590 2.311 1.00 31.77 305 ASP A CA 1
ATOM 2526 C C . ASP A 1 305 ? -9.598 -2.345 1.528 1.00 31.77 305 ASP A C 1
ATOM 2528 O O . ASP A 1 305 ? -8.884 -1.370 1.295 1.00 31.77 305 ASP A O 1
ATOM 2532 N N . LEU A 1 306 ? -10.908 -2.403 1.222 1.00 28.92 306 LEU A N 1
ATOM 2533 C CA . LEU A 1 306 ? -11.869 -1.292 1.269 1.00 28.92 306 LEU A CA 1
ATOM 2534 C C . LEU A 1 306 ? -12.401 -1.104 2.702 1.00 28.92 306 LEU A C 1
ATOM 2536 O O . LEU A 1 306 ? -12.894 -2.099 3.308 1.00 28.92 306 LEU A O 1
#

Foldseek 3Di:
DDDDPPPVVVVVVVVVVVVLVVVLVVCVVPDDDPDFFVLVVQLVVQVVCCVVVVDPPVVSVVSVVVSVVCVVVVNDGDTDDPDPDDPDPPPLVDPPDPDFDKDDDDDDDDPCVLLVLLVLLVVLQVLVQVVCVVVVPNPSPVDDDDSVVSSVVQVPDPVLVLQQLAEAEAEDLDDDAACQQNVCSVRVSRHVHYEYEEADDPVRYDQPHPPGHDPPHIYTHHDNNCCVVPPNVCVSQVVVLVVLPPRHFQQVVLVVVVCVCVPVCVPPPVSVVVVVVQQVVCVVVVNPDDSSCQCNDRPSNDTRHD

Radius of gyration: 24.79 Å; chains: 1; bounding box: 64×69×62 Å

InterPro domains:
  IPR005049 STELLO-like [PF03385] (2-252)
  IPR005049 STELLO-like [PTHR31362] (2-253)

pLDDT: mean 70.83, std 14.41, range [28.92, 94.69]

Sequence (306 aa):
MRNVHDYSGDYENERELYLKADAMLRFLDKWECEHGEIAECVVRLAEKFRERNFWGSADVKAIRKWISDLRNIGYLFPPRVNRDFYEIPGNETVFGHNCRRVNVEFEEHNEEMMSKKSMEKLNALGEIADWCAEANHTDLFNKMPSPSQLANLHANNEVLKNLSDSALIITNNYPWNHTIGLLQRMYQPYFGFTIFCGTWFPDEYSNEHFPPMISPFNYINLSKEEMHEGYFAYYCLAKVKDMRLGHVKGYVAAVKSLALFEETYKYDPSVQTVWRHFKEGLRKKNETRNASDVLLDRDGWSISDL